Protein AF-A0A7R9UG99-F1 (afdb_monomer_lite)

InterPro domains:
  IPR005559 CG-1 DNA-binding domain [PF03859] (42-156)
  IPR005559 CG-1 DNA-binding domain [PS51437] (34-163)
  IPR005559 CG-1 DNA-binding domain [SM01076] (37-159)

pLDDT: mean 79.72, std 20.24, range [37.62, 98.5]

Radius of gyration: 24.51 Å; chains: 1; bounding box: 70×49×101 Å

Sequence (210 aa):
MLARSPAAMLDDGAGNLMLRMDEAKQRSELALYSTRIREAAIQRWLKTEEILCILTNFESIGFEVSREPMRNPTHGLLVIFDRRLTKNFKDDHVPWVKKNKKNRVREDHVKLQLQKVNVVYGTYAHGEKDPYFHRRCYRLAGTPNEQFIHLVHYRRDVKSKLAADGERRPTLAAISTPSFLMQSLMAATVKSRPDGVDSPRSLILARATD

Organism: NCBI:txid172671

Structure (mmCIF, N/CA/C/O backbone):
data_AF-A0A7R9UG99-F1
#
_entry.id   AF-A0A7R9UG99-F1
#
loop_
_atom_site.group_PDB
_atom_site.id
_atom_site.type_symbol
_atom_site.label_atom_id
_atom_site.label_alt_id
_atom_site.label_comp_id
_atom_site.label_asym_id
_atom_site.label_entity_id
_atom_site.label_seq_id
_atom_site.pdbx_PDB_ins_code
_atom_site.Cartn_x
_atom_site.Cartn_y
_atom_site.Cartn_z
_atom_site.occupancy
_atom_site.B_iso_or_equiv
_atom_site.auth_seq_id
_atom_site.auth_comp_id
_atom_site.auth_asym_id
_atom_site.auth_atom_id
_atom_site.pdbx_PDB_model_num
ATOM 1 N N . MET A 1 1 ? -1.906 20.354 74.436 1.00 46.12 1 MET A N 1
ATOM 2 C CA . MET A 1 1 ? -2.862 20.667 73.346 1.00 46.12 1 MET A CA 1
ATOM 3 C C . MET A 1 1 ? -2.060 21.378 72.264 1.00 46.12 1 MET A C 1
ATOM 5 O O . MET A 1 1 ? -1.453 22.376 72.598 1.00 46.12 1 MET A O 1
ATOM 9 N N . LEU A 1 2 ? -1.869 20.914 71.030 1.00 41.75 2 LEU A N 1
ATOM 10 C CA . LEU A 1 2 ? -2.621 20.008 70.161 1.00 41.75 2 LEU A CA 1
ATOM 11 C C . LEU A 1 2 ? -1.635 19.178 69.315 1.00 41.75 2 LEU A C 1
ATOM 13 O O . LEU A 1 2 ? -0.648 19.711 68.814 1.00 41.75 2 LEU A O 1
ATOM 17 N N . ALA A 1 3 ? -1.927 17.890 69.146 1.00 43.72 3 ALA A N 1
ATOM 18 C CA . ALA A 1 3 ? -1.235 17.009 68.213 1.00 43.72 3 ALA A CA 1
ATOM 19 C C . ALA A 1 3 ? -1.644 17.341 66.767 1.00 43.72 3 ALA A C 1
ATOM 21 O O . ALA A 1 3 ? -2.831 17.506 66.485 1.00 43.72 3 ALA A O 1
ATOM 22 N N . ARG A 1 4 ? -0.682 17.403 65.840 1.00 42.69 4 ARG A N 1
ATOM 23 C CA . ARG A 1 4 ? -0.961 17.319 64.400 1.00 42.69 4 ARG A CA 1
ATOM 24 C C . ARG A 1 4 ? -0.856 15.857 63.970 1.00 42.69 4 ARG A C 1
ATOM 26 O O . ARG A 1 4 ? 0.179 15.229 64.156 1.00 42.69 4 ARG A O 1
ATOM 33 N N . SER A 1 5 ? -1.959 15.345 63.436 1.00 45.41 5 SER A N 1
ATOM 34 C CA . SER A 1 5 ? -2.110 13.990 62.902 1.00 45.41 5 SER A CA 1
ATOM 35 C C . SER A 1 5 ? -1.388 13.844 61.550 1.00 45.41 5 SER A C 1
ATOM 37 O O . SER A 1 5 ? -1.508 14.758 60.729 1.00 45.41 5 SER A O 1
ATOM 39 N N . PRO A 1 6 ? -0.687 12.731 61.261 1.00 50.75 6 PRO A N 1
ATOM 40 C CA . PRO A 1 6 ? -0.278 12.391 59.908 1.00 50.75 6 PRO A CA 1
ATOM 41 C C . PRO A 1 6 ? -1.417 11.612 59.240 1.00 50.75 6 PRO A C 1
ATOM 43 O O . PRO A 1 6 ? -1.582 10.411 59.450 1.00 50.75 6 PRO A O 1
ATOM 46 N N . ALA A 1 7 ? -2.230 12.300 58.439 1.00 44.16 7 ALA A N 1
ATOM 47 C CA . ALA A 1 7 ? -3.122 11.622 57.510 1.00 44.16 7 ALA A CA 1
ATOM 48 C C . ALA A 1 7 ? -2.266 11.010 56.393 1.00 44.16 7 ALA A C 1
ATOM 50 O O . ALA A 1 7 ? -1.702 11.720 55.562 1.00 44.16 7 ALA A O 1
ATOM 51 N N . ALA A 1 8 ? -2.149 9.685 56.411 1.00 49.81 8 ALA A N 1
ATOM 52 C CA . ALA A 1 8 ? -1.724 8.911 55.262 1.00 49.81 8 ALA A CA 1
ATOM 53 C C . ALA A 1 8 ? -2.664 9.189 54.076 1.00 49.81 8 ALA A C 1
ATOM 55 O O . ALA A 1 8 ? -3.882 9.118 54.222 1.00 49.81 8 ALA A O 1
ATOM 56 N N . MET A 1 9 ? -2.091 9.457 52.906 1.00 41.59 9 MET A N 1
ATOM 57 C CA . MET A 1 9 ? -2.739 9.250 51.611 1.00 41.59 9 MET A CA 1
ATOM 58 C C . MET A 1 9 ? -1.792 8.375 50.798 1.00 41.59 9 MET A C 1
ATOM 60 O O . MET A 1 9 ? -0.876 8.850 50.129 1.00 41.59 9 MET A O 1
ATOM 64 N N . LEU A 1 10 ? -1.961 7.067 50.977 1.00 52.06 10 LEU A N 1
ATOM 65 C CA . LEU A 1 10 ? -1.544 6.078 49.999 1.00 52.06 10 LEU A CA 1
ATOM 66 C C . LEU A 1 10 ? -2.621 6.006 48.911 1.00 52.06 10 LEU A C 1
ATOM 68 O O . LEU A 1 10 ? -3.807 6.014 49.227 1.00 52.06 10 LEU A O 1
ATOM 72 N N . ASP A 1 11 ? -2.132 5.809 47.688 1.00 51.78 11 ASP A N 1
ATOM 73 C CA . ASP A 1 11 ? -2.777 5.160 46.540 1.00 51.78 11 ASP A CA 1
ATOM 74 C C . ASP A 1 11 ? -3.398 6.031 45.430 1.00 51.78 11 ASP A C 1
ATOM 76 O O . ASP A 1 11 ? -4.606 6.203 45.343 1.00 51.78 11 ASP A O 1
ATOM 80 N N . ASP A 1 12 ? -2.530 6.440 44.495 1.00 49.31 12 ASP A N 1
ATOM 81 C CA . ASP A 1 12 ? -2.845 6.665 43.069 1.00 49.31 12 ASP A CA 1
ATOM 82 C C . ASP A 1 12 ? -2.088 5.649 42.167 1.00 49.31 12 ASP A C 1
ATOM 84 O O . ASP A 1 12 ? -1.857 5.866 40.971 1.00 49.31 12 ASP A O 1
ATOM 88 N N . GLY A 1 13 ? -1.614 4.530 42.734 1.00 51.88 13 GLY A N 1
ATOM 89 C CA . GLY A 1 13 ? -0.683 3.616 42.063 1.00 51.88 13 GLY A CA 1
ATOM 90 C C . GLY A 1 13 ? -1.372 2.633 41.116 1.00 51.88 13 GLY A C 1
ATOM 91 O O . GLY A 1 13 ? -0.881 2.382 40.012 1.00 51.88 13 GLY A O 1
ATOM 92 N N . ALA A 1 14 ? -2.526 2.100 41.521 1.00 55.47 14 ALA A N 1
ATOM 93 C CA . ALA A 1 14 ? -3.219 1.047 40.779 1.00 55.47 14 ALA A CA 1
ATOM 94 C C . ALA A 1 14 ? -3.914 1.551 39.500 1.00 55.47 14 ALA A C 1
ATOM 96 O O . ALA A 1 14 ? -3.828 0.896 38.459 1.00 55.47 14 ALA A O 1
ATOM 97 N N . GLY A 1 15 ? -4.543 2.733 39.538 1.00 50.16 15 GLY A N 1
ATOM 98 C CA . GLY A 1 15 ? -5.208 3.329 38.369 1.00 50.16 15 GLY A CA 1
ATOM 99 C C . GLY A 1 15 ? -4.225 3.702 37.254 1.00 50.16 15 GLY A C 1
ATOM 100 O O . GLY A 1 15 ? -4.473 3.443 36.079 1.00 50.16 15 GLY A O 1
ATOM 101 N N . ASN A 1 16 ? -3.053 4.220 37.629 1.00 59.03 16 ASN A N 1
ATOM 102 C CA . ASN A 1 16 ? -1.966 4.530 36.699 1.00 59.03 16 ASN A CA 1
ATOM 103 C C . ASN A 1 16 ? -1.305 3.251 36.149 1.00 59.03 16 ASN A C 1
ATOM 105 O O . ASN A 1 16 ? -0.898 3.208 34.991 1.00 59.03 16 ASN A O 1
ATOM 109 N N . LEU A 1 17 ? -1.225 2.182 36.950 1.00 55.88 17 LEU A N 1
ATOM 110 C CA . LEU A 1 17 ? -0.686 0.892 36.512 1.00 55.88 17 LEU A CA 1
ATOM 111 C C . LEU A 1 17 ? -1.617 0.176 35.523 1.00 55.88 17 LEU A C 1
ATOM 113 O O . LEU A 1 17 ? -1.136 -0.308 34.503 1.00 55.88 17 LEU A O 1
ATOM 117 N N . MET A 1 18 ? -2.928 0.147 35.777 1.00 54.56 18 MET A N 1
ATOM 118 C CA . MET A 1 18 ? -3.905 -0.493 34.886 1.00 54.56 18 MET A CA 1
ATOM 119 C C . MET A 1 18 ? -3.958 0.198 33.515 1.00 54.56 18 MET A C 1
ATOM 121 O O . MET A 1 18 ? -3.878 -0.477 32.492 1.00 54.56 18 MET A O 1
ATOM 125 N N . LEU A 1 19 ? -3.952 1.537 33.487 1.00 63.03 19 LEU A N 1
ATOM 126 C CA . LEU A 1 19 ? -3.855 2.312 32.243 1.00 63.03 19 LEU A CA 1
ATOM 127 C C . LEU A 1 19 ? -2.553 2.017 31.475 1.00 63.03 19 LEU A C 1
ATOM 129 O O . LEU A 1 19 ? -2.583 1.774 30.271 1.00 63.03 19 LEU A O 1
ATOM 133 N N . ARG A 1 20 ? -1.406 1.956 32.167 1.00 62.25 20 ARG A N 1
ATOM 134 C CA . ARG A 1 20 ? -0.111 1.604 31.552 1.00 62.25 20 ARG A CA 1
ATOM 135 C C . ARG A 1 20 ? -0.077 0.172 31.014 1.00 62.25 20 ARG A C 1
ATOM 137 O O . ARG A 1 20 ? 0.562 -0.081 29.994 1.00 62.25 20 ARG A O 1
ATOM 144 N N . MET A 1 21 ? -0.735 -0.769 31.692 1.00 61.75 21 MET A N 1
ATOM 145 C CA . MET A 1 21 ? -0.849 -2.160 31.241 1.00 61.75 21 MET A CA 1
ATOM 146 C C . MET A 1 21 ? -1.723 -2.275 29.986 1.00 61.75 21 MET A C 1
ATOM 148 O O . MET A 1 21 ? -1.355 -3.013 29.068 1.00 61.75 21 MET A O 1
ATOM 152 N N . ASP A 1 22 ? -2.812 -1.509 29.900 1.00 78.75 22 ASP A N 1
ATOM 153 C CA . ASP A 1 22 ? -3.663 -1.445 28.708 1.00 78.75 22 ASP A CA 1
ATOM 154 C C . ASP A 1 22 ? -2.929 -0.820 27.513 1.00 78.75 22 ASP A C 1
ATOM 156 O O . ASP A 1 22 ? -2.965 -1.372 26.411 1.00 78.75 22 ASP A O 1
ATOM 160 N N . GLU A 1 23 ? -2.171 0.258 27.727 1.00 81.31 23 GLU A N 1
ATOM 161 C CA . GLU A 1 23 ? -1.326 0.858 26.687 1.00 81.31 23 GLU A CA 1
ATOM 162 C C . GLU A 1 23 ? -0.225 -0.100 26.207 1.00 81.31 23 GLU A C 1
ATOM 164 O O . GLU A 1 23 ? 0.020 -0.228 25.004 1.00 81.31 23 GLU A O 1
ATOM 169 N N . ALA A 1 24 ? 0.448 -0.799 27.127 1.00 85.81 24 ALA A N 1
ATOM 170 C CA . ALA A 1 24 ? 1.486 -1.769 26.783 1.00 85.81 24 ALA A CA 1
ATOM 171 C C . ALA A 1 24 ? 0.915 -2.945 25.978 1.00 85.81 24 ALA A C 1
ATOM 173 O O . ALA A 1 24 ? 1.510 -3.373 24.983 1.00 85.81 24 ALA A O 1
ATOM 174 N N . LYS A 1 25 ? -0.269 -3.430 26.365 1.00 86.81 25 LYS A N 1
ATOM 175 C CA . LYS A 1 25 ? -0.993 -4.471 25.635 1.00 86.81 25 LYS A CA 1
ATOM 176 C C . LYS A 1 25 ? -1.375 -4.000 24.233 1.00 86.81 25 LYS A C 1
ATOM 178 O O . LYS A 1 25 ? -1.075 -4.699 23.268 1.00 86.81 25 LYS A O 1
ATOM 183 N N . GLN A 1 26 ? -1.943 -2.802 24.101 1.00 85.94 26 GLN A N 1
ATOM 184 C CA . GLN A 1 26 ? -2.280 -2.218 22.800 1.00 85.94 26 GLN A CA 1
ATOM 185 C C . GLN A 1 26 ? -1.047 -2.072 21.903 1.00 85.94 26 GLN A C 1
ATOM 187 O O . GLN A 1 26 ? -1.091 -2.451 20.734 1.00 85.94 26 GLN A O 1
ATOM 192 N N . ARG A 1 27 ? 0.082 -1.593 22.440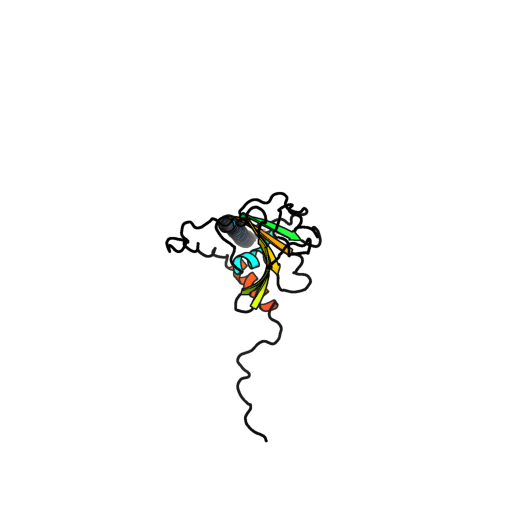 1.00 87.75 27 ARG A N 1
ATOM 193 C CA . ARG A 1 27 ? 1.351 -1.507 21.694 1.00 87.75 27 ARG A CA 1
ATOM 194 C C . ARG A 1 27 ? 1.824 -2.875 21.205 1.00 87.75 27 ARG A C 1
ATOM 196 O O . ARG A 1 27 ? 2.262 -2.990 20.062 1.00 87.75 27 ARG A O 1
ATOM 203 N N . SER A 1 28 ? 1.714 -3.908 22.041 1.00 90.38 28 SER A N 1
ATOM 204 C CA . SER A 1 28 ? 2.057 -5.281 21.659 1.00 90.38 28 SER A CA 1
ATOM 205 C C . SER A 1 28 ? 1.151 -5.805 20.537 1.00 90.38 28 SER A C 1
ATOM 207 O O . SER A 1 28 ? 1.649 -6.349 19.551 1.00 90.38 28 SER A O 1
ATOM 209 N N . GLU A 1 29 ? -0.163 -5.572 20.624 1.00 91.00 29 GLU A N 1
ATOM 210 C CA . GLU A 1 29 ? -1.115 -5.956 19.574 1.00 91.00 29 GLU A CA 1
ATOM 211 C C . GLU A 1 29 ? -0.866 -5.207 18.256 1.00 91.00 29 GLU A C 1
ATOM 213 O O . GLU A 1 29 ? -0.927 -5.815 17.186 1.00 91.00 29 GLU A O 1
ATOM 218 N N . LEU A 1 30 ? -0.533 -3.911 18.316 1.00 91.19 30 LEU A N 1
ATOM 219 C CA . LEU A 1 30 ? -0.160 -3.103 17.149 1.00 91.19 30 LEU A CA 1
ATOM 220 C C . LEU A 1 30 ? 1.112 -3.625 16.479 1.00 91.19 30 LEU A C 1
ATOM 222 O O . LEU A 1 30 ? 1.141 -3.781 15.256 1.00 91.19 30 LEU A O 1
ATOM 226 N N . ALA A 1 31 ? 2.146 -3.927 17.267 1.00 91.88 31 ALA A N 1
ATOM 227 C CA . ALA A 1 31 ? 3.398 -4.478 16.763 1.00 91.88 31 ALA A CA 1
ATOM 228 C C . ALA A 1 31 ? 3.175 -5.845 16.100 1.00 91.88 31 ALA A C 1
ATOM 230 O O . ALA A 1 31 ? 3.619 -6.069 14.973 1.00 91.88 31 ALA A O 1
ATOM 231 N N . LEU A 1 32 ? 2.414 -6.732 16.749 1.00 93.06 32 LEU A N 1
ATOM 232 C CA . LEU A 1 32 ? 2.064 -8.036 16.191 1.00 93.06 32 LEU A CA 1
ATOM 233 C C . LEU A 1 32 ? 1.264 -7.898 14.889 1.00 93.06 32 LEU A C 1
ATOM 235 O O . LEU A 1 32 ? 1.547 -8.589 13.909 1.00 93.06 32 LEU A O 1
ATOM 239 N N . TYR A 1 33 ? 0.280 -6.998 14.855 1.00 93.19 33 TYR A N 1
ATOM 240 C CA . TYR A 1 33 ? -0.501 -6.733 13.650 1.00 93.19 33 TYR A CA 1
ATOM 241 C C . TYR A 1 33 ? 0.378 -6.202 12.508 1.00 93.19 33 TYR A C 1
ATOM 243 O O . TYR A 1 33 ? 0.266 -6.685 11.380 1.00 93.19 33 TYR A O 1
ATOM 251 N N . SER A 1 34 ? 1.300 -5.277 12.801 1.00 94.38 34 SER A N 1
ATOM 252 C CA . SER A 1 34 ? 2.268 -4.747 11.831 1.00 94.38 34 SER A CA 1
ATOM 253 C C . SER A 1 34 ? 3.129 -5.852 11.219 1.00 94.38 34 SER A C 1
ATOM 255 O O . SER A 1 34 ? 3.220 -5.956 9.992 1.00 94.38 34 SER A O 1
ATOM 257 N N . THR A 1 35 ? 3.690 -6.733 12.053 1.00 95.94 35 THR A N 1
ATOM 258 C CA . THR A 1 35 ? 4.482 -7.885 11.599 1.00 95.94 35 THR A CA 1
ATOM 259 C C . THR A 1 35 ? 3.673 -8.779 10.663 1.00 95.94 35 THR A C 1
ATOM 261 O O . THR A 1 35 ? 4.094 -9.040 9.536 1.00 95.94 35 THR A O 1
ATOM 264 N N . ARG A 1 36 ? 2.454 -9.159 11.065 1.00 95.88 36 ARG A N 1
ATOM 265 C CA . ARG A 1 36 ? 1.583 -10.025 10.255 1.00 95.88 36 ARG A CA 1
ATOM 266 C C . ARG A 1 36 ? 1.207 -9.393 8.916 1.00 95.88 36 ARG A C 1
ATOM 268 O O . ARG A 1 36 ? 1.152 -10.090 7.906 1.00 95.88 36 ARG A O 1
ATOM 275 N N . ILE A 1 37 ? 0.958 -8.082 8.882 1.00 96.38 37 ILE A N 1
ATOM 276 C CA . ILE A 1 37 ? 0.653 -7.346 7.645 1.00 96.38 37 ILE A CA 1
ATOM 277 C C . ILE A 1 37 ? 1.834 -7.381 6.677 1.00 96.38 37 ILE A C 1
ATOM 279 O O . ILE A 1 37 ? 1.639 -7.619 5.484 1.00 96.38 37 ILE A O 1
ATOM 283 N N . ARG A 1 38 ? 3.057 -7.181 7.178 1.00 96.44 38 ARG A N 1
ATOM 284 C CA . ARG A 1 38 ? 4.277 -7.227 6.360 1.00 96.44 38 ARG A CA 1
ATOM 285 C C . ARG A 1 38 ? 4.519 -8.632 5.804 1.00 96.44 38 ARG A C 1
ATOM 287 O O . ARG A 1 38 ? 4.800 -8.771 4.616 1.00 96.44 38 ARG A O 1
ATOM 294 N N . GLU A 1 39 ? 4.312 -9.671 6.610 1.00 95.56 39 GLU A N 1
ATOM 295 C CA . GLU A 1 39 ? 4.378 -11.068 6.157 1.00 95.56 39 GLU A CA 1
ATOM 296 C C . GLU A 1 39 ? 3.321 -11.380 5.087 1.00 95.56 39 GLU A C 1
ATOM 298 O O . GLU A 1 39 ? 3.626 -11.951 4.035 1.00 95.56 39 GLU A O 1
ATOM 303 N N . ALA A 1 40 ? 2.071 -10.960 5.305 1.00 95.38 40 ALA A N 1
ATOM 304 C CA . ALA A 1 40 ? 1.001 -11.173 4.338 1.00 95.38 40 ALA A CA 1
ATOM 305 C C . ALA A 1 40 ? 1.245 -10.427 3.022 1.00 95.38 40 ALA A C 1
ATOM 307 O O . ALA A 1 40 ? 0.910 -10.960 1.966 1.00 95.38 40 ALA A O 1
ATOM 308 N N . ALA A 1 41 ? 1.850 -9.237 3.065 1.00 96.25 41 ALA A N 1
ATOM 309 C CA . ALA A 1 41 ? 2.162 -8.440 1.881 1.00 96.25 41 ALA A CA 1
ATOM 310 C C . ALA A 1 41 ? 3.187 -9.103 0.949 1.00 96.25 41 ALA A C 1
ATOM 312 O O . ALA A 1 41 ? 3.174 -8.843 -0.256 1.00 96.25 41 ALA A O 1
ATOM 313 N N . ILE A 1 42 ? 4.039 -9.986 1.471 1.00 94.75 42 ILE A N 1
ATOM 314 C CA . ILE A 1 42 ? 4.909 -10.854 0.667 1.00 94.75 42 ILE A CA 1
ATOM 315 C C . ILE A 1 42 ? 4.034 -11.919 -0.018 1.00 94.75 42 ILE A C 1
ATOM 317 O O . ILE A 1 42 ? 3.998 -12.075 -1.242 1.00 94.75 42 ILE A O 1
ATOM 321 N N . GLN A 1 43 ? 3.217 -12.617 0.762 1.00 92.25 43 GLN A N 1
ATOM 322 C CA . GLN A 1 43 ? 2.538 -13.825 0.296 1.00 92.25 43 GLN A CA 1
ATOM 323 C C . GLN A 1 43 ? 1.333 -13.546 -0.617 1.00 92.25 43 GLN A C 1
ATOM 325 O O . GLN A 1 43 ? 1.077 -14.307 -1.556 1.00 92.25 43 GLN A O 1
ATOM 330 N N . ARG A 1 44 ? 0.607 -12.443 -0.405 1.00 94.12 44 ARG A N 1
ATOM 331 C CA . ARG A 1 44 ? -0.629 -12.100 -1.123 1.00 94.12 44 ARG A CA 1
ATOM 332 C C . ARG A 1 44 ? -0.845 -10.591 -1.230 1.00 94.12 44 ARG A C 1
ATOM 334 O O . ARG A 1 44 ? -0.200 -9.783 -0.574 1.00 94.12 44 ARG A O 1
ATOM 341 N N . TRP A 1 45 ? -1.809 -10.210 -2.060 1.00 95.75 45 TRP A N 1
ATOM 342 C CA . TRP A 1 45 ? -2.371 -8.867 -2.001 1.00 95.75 45 TRP A CA 1
ATOM 343 C C . TRP A 1 45 ? -3.167 -8.688 -0.701 1.00 95.75 45 TRP A C 1
ATOM 345 O O . TRP A 1 45 ? -3.848 -9.615 -0.246 1.00 95.75 45 TRP A O 1
ATOM 355 N N . LEU A 1 46 ? -3.047 -7.509 -0.091 1.00 96.50 46 LEU A N 1
ATOM 356 C CA . LEU A 1 46 ? -3.776 -7.166 1.128 1.00 96.50 46 LEU A CA 1
ATOM 357 C C . LEU A 1 46 ? -5.279 -7.026 0.850 1.00 96.50 46 LEU A C 1
ATOM 359 O O . LEU A 1 46 ? -5.687 -6.643 -0.251 1.00 96.50 46 LEU A O 1
ATOM 363 N N . LYS A 1 47 ? -6.096 -7.357 1.850 1.00 95.38 47 LYS A N 1
ATOM 364 C CA . LYS A 1 47 ? -7.558 -7.212 1.812 1.00 95.38 47 LYS A CA 1
ATOM 365 C C . LYS A 1 47 ? -7.964 -5.757 2.044 1.00 95.38 47 LYS A C 1
ATOM 367 O O . LYS A 1 47 ? -7.172 -4.962 2.548 1.00 95.38 47 LYS A O 1
ATOM 372 N N . THR A 1 48 ? -9.201 -5.404 1.697 1.00 94.44 48 THR A N 1
ATOM 373 C CA . THR A 1 48 ? -9.707 -4.029 1.844 1.00 94.44 48 THR A CA 1
ATOM 374 C C . THR A 1 48 ? -9.598 -3.532 3.285 1.00 94.44 48 THR A C 1
ATOM 376 O O . THR A 1 48 ? -9.151 -2.410 3.500 1.00 94.44 48 THR A O 1
ATOM 379 N N . GLU A 1 49 ? -9.947 -4.365 4.267 1.00 92.75 49 GLU A N 1
ATOM 380 C CA . GLU A 1 49 ? -9.888 -4.041 5.697 1.00 92.75 49 GLU A CA 1
ATOM 381 C C . GLU A 1 49 ? -8.452 -3.777 6.158 1.00 92.75 49 GLU A C 1
ATOM 383 O O . GLU A 1 49 ? -8.191 -2.825 6.887 1.00 92.75 49 GLU A O 1
ATOM 388 N N . GLU A 1 50 ? -7.508 -4.590 5.681 1.00 95.56 50 GLU A N 1
ATOM 389 C CA . GLU A 1 50 ? -6.081 -4.468 5.986 1.00 95.56 50 GLU A CA 1
ATOM 390 C C . GLU A 1 50 ? -5.510 -3.170 5.395 1.00 95.56 50 GLU A C 1
ATOM 392 O O . GLU A 1 50 ? -4.836 -2.416 6.094 1.00 95.56 50 GLU A O 1
ATOM 397 N N . ILE A 1 51 ? -5.834 -2.871 4.131 1.00 96.69 51 ILE A N 1
ATOM 398 C CA . ILE A 1 51 ? -5.426 -1.635 3.446 1.00 96.69 51 ILE A CA 1
ATOM 399 C C . ILE A 1 51 ? -5.996 -0.409 4.158 1.00 96.69 51 ILE A C 1
ATOM 401 O O . ILE A 1 51 ? -5.265 0.546 4.418 1.00 96.69 51 ILE A O 1
ATOM 405 N N . LEU A 1 52 ? -7.294 -0.432 4.467 1.00 93.00 52 LEU A N 1
ATOM 406 C CA . LEU A 1 52 ? -7.969 0.674 5.131 1.00 93.00 52 LEU A CA 1
ATOM 407 C C . LEU A 1 52 ? -7.370 0.907 6.525 1.00 93.00 52 LEU A C 1
ATOM 409 O O . LEU A 1 52 ? -7.029 2.039 6.848 1.00 93.00 52 LEU A O 1
ATOM 413 N N . CYS A 1 53 ? -7.136 -0.163 7.291 1.00 92.19 53 CYS A N 1
ATOM 414 C CA . CYS A 1 53 ? -6.498 -0.092 8.602 1.00 92.19 53 CYS A CA 1
ATOM 415 C C . CYS A 1 53 ? -5.094 0.526 8.545 1.00 92.19 53 CYS A C 1
ATOM 417 O O . CYS A 1 53 ? -4.747 1.309 9.429 1.00 92.19 53 CYS A O 1
ATOM 419 N N . ILE A 1 54 ? -4.286 0.180 7.536 1.00 94.81 54 ILE A N 1
ATOM 420 C CA . ILE A 1 54 ? -2.967 0.794 7.348 1.00 94.81 54 ILE A CA 1
ATOM 421 C C . ILE A 1 54 ? -3.134 2.282 7.052 1.00 94.81 54 ILE A C 1
ATOM 423 O O . ILE A 1 54 ? -2.544 3.101 7.742 1.00 94.81 54 ILE A O 1
ATOM 427 N N . LEU A 1 55 ? -3.963 2.647 6.070 1.00 93.88 55 LEU A N 1
ATOM 428 C CA . LEU A 1 55 ? -4.143 4.044 5.663 1.00 93.88 55 LEU A CA 1
ATOM 429 C C . LEU A 1 55 ? -4.592 4.957 6.814 1.00 93.88 55 LEU A C 1
ATOM 431 O O . LEU A 1 55 ? -4.206 6.122 6.830 1.00 93.88 55 LEU A O 1
ATOM 435 N N . THR A 1 56 ? -5.376 4.447 7.768 1.00 90.62 56 THR A N 1
ATOM 436 C CA . THR A 1 56 ? -5.887 5.236 8.901 1.00 90.62 56 THR A CA 1
ATOM 437 C C . THR A 1 56 ? -5.006 5.200 10.149 1.00 90.62 56 THR A C 1
ATOM 439 O O . THR A 1 56 ? -5.166 6.064 11.001 1.00 90.62 56 THR A O 1
ATOM 442 N N . ASN A 1 57 ? -4.107 4.219 10.294 1.00 91.12 57 ASN A N 1
ATOM 443 C CA . ASN A 1 57 ? -3.343 4.013 11.536 1.00 91.12 57 ASN A CA 1
ATOM 444 C C . ASN A 1 57 ? -1.835 3.821 11.308 1.00 91.12 57 ASN A C 1
ATOM 446 O O . ASN A 1 57 ? -1.157 3.304 12.193 1.00 91.12 57 ASN A O 1
ATOM 450 N N . PHE A 1 58 ? -1.313 4.172 10.128 1.00 93.81 58 PHE A N 1
ATOM 451 C CA . PHE A 1 58 ? 0.039 3.805 9.693 1.00 93.81 58 PHE A CA 1
ATOM 452 C C . PHE A 1 58 ? 1.128 4.141 10.726 1.00 93.81 58 PHE A C 1
ATOM 454 O O . PHE A 1 58 ? 1.977 3.293 10.984 1.00 93.81 58 PHE A O 1
ATOM 461 N N . GLU A 1 59 ? 1.062 5.305 11.377 1.00 93.38 59 GLU A N 1
ATOM 462 C CA . GLU A 1 59 ? 2.019 5.706 12.421 1.00 93.38 59 GLU A CA 1
ATOM 463 C C . GLU A 1 59 ? 1.968 4.756 13.625 1.00 93.38 59 GLU A C 1
ATOM 465 O O . GLU A 1 59 ? 2.991 4.232 14.062 1.00 93.38 59 GLU A O 1
ATOM 470 N N . SER A 1 60 ? 0.763 4.455 14.120 1.00 90.50 60 SER A N 1
ATOM 471 C CA . SER A 1 60 ? 0.549 3.574 15.274 1.00 90.50 60 SER A CA 1
ATOM 472 C C . SER A 1 60 ? 0.974 2.129 15.009 1.00 90.50 60 SER A C 1
ATOM 474 O O . SER A 1 60 ? 1.396 1.437 15.930 1.00 90.50 60 SER A O 1
ATOM 476 N N . ILE A 1 61 ? 0.886 1.664 13.758 1.00 92.69 61 ILE A N 1
ATOM 477 C CA . ILE A 1 61 ? 1.371 0.334 13.350 1.00 92.69 61 ILE A CA 1
ATOM 478 C C . ILE A 1 61 ? 2.815 0.367 12.813 1.00 92.69 61 ILE A C 1
ATOM 480 O O . ILE A 1 61 ? 3.251 -0.577 12.151 1.00 92.69 61 ILE A O 1
ATOM 484 N N . GLY A 1 62 ? 3.581 1.425 13.095 1.00 94.75 62 GLY A N 1
ATOM 485 C CA . GLY A 1 62 ? 5.025 1.478 12.846 1.00 94.75 62 GLY A CA 1
ATOM 486 C C . GLY A 1 62 ? 5.418 1.636 11.376 1.00 94.75 62 GLY A C 1
ATOM 487 O O . GLY A 1 62 ? 6.432 1.089 10.941 1.00 94.75 62 GLY A O 1
ATOM 488 N N . PHE A 1 63 ? 4.603 2.319 10.578 1.00 96.25 63 PHE A N 1
ATOM 489 C CA . PHE A 1 63 ? 5.002 2.811 9.263 1.00 96.25 63 PHE A CA 1
ATOM 490 C C . PHE A 1 63 ? 5.400 4.279 9.350 1.00 96.25 63 PHE A C 1
ATOM 492 O O . PHE A 1 63 ? 4.741 5.080 10.008 1.00 96.25 63 PHE A O 1
ATOM 499 N N . GLU A 1 64 ? 6.433 4.633 8.597 1.00 96.38 64 GLU A N 1
ATOM 500 C CA . GLU A 1 64 ? 6.879 6.009 8.428 1.00 96.38 64 GLU A CA 1
ATOM 501 C C . GLU A 1 64 ? 6.522 6.518 7.032 1.00 96.38 64 GLU A C 1
ATOM 503 O O . GLU A 1 64 ? 6.444 5.753 6.063 1.00 96.38 64 GLU A O 1
ATOM 508 N N . VAL A 1 65 ? 6.324 7.832 6.926 1.00 97.06 65 VAL A N 1
ATOM 509 C CA . VAL A 1 65 ? 6.132 8.495 5.637 1.00 97.06 65 VAL A CA 1
ATOM 510 C C . VAL A 1 65 ? 7.480 8.613 4.933 1.00 97.06 65 VAL A C 1
ATOM 512 O O . VAL A 1 65 ? 8.362 9.344 5.387 1.00 97.06 65 VAL A O 1
ATOM 515 N N . SER A 1 66 ? 7.623 7.951 3.786 1.00 97.62 66 SER A N 1
ATOM 516 C CA . SER A 1 66 ? 8.794 8.140 2.935 1.00 97.62 66 SER A CA 1
ATOM 517 C C . SER A 1 66 ? 8.775 9.528 2.300 1.00 97.62 66 SER A C 1
ATOM 519 O O . SER A 1 66 ? 7.750 9.975 1.779 1.00 97.62 66 SER A O 1
ATOM 521 N N . ARG A 1 67 ? 9.934 10.195 2.322 1.00 96.31 67 ARG A N 1
ATOM 522 C CA . ARG A 1 67 ? 10.139 11.521 1.719 1.00 96.31 67 ARG A CA 1
ATOM 523 C C . ARG A 1 67 ? 10.679 11.455 0.293 1.00 96.31 67 ARG A C 1
ATOM 525 O O . ARG A 1 67 ? 10.614 12.452 -0.424 1.00 96.31 67 ARG A O 1
ATOM 532 N N . GLU A 1 68 ? 11.129 10.284 -0.144 1.00 94.75 68 GLU A N 1
ATOM 533 C CA . GLU A 1 68 ? 11.705 10.066 -1.469 1.00 94.75 68 GLU A CA 1
ATOM 534 C C . GLU A 1 68 ? 11.042 8.878 -2.180 1.00 94.75 68 GLU A C 1
ATOM 536 O O . GLU A 1 68 ? 10.663 7.902 -1.524 1.00 94.75 68 GLU A O 1
ATOM 541 N N . PRO A 1 69 ? 10.885 8.925 -3.517 1.00 94.69 69 PRO A N 1
ATOM 542 C CA . PRO A 1 69 ? 10.391 7.786 -4.284 1.00 94.69 69 PRO A CA 1
ATOM 543 C C . PRO A 1 69 ? 11.258 6.539 -4.070 1.00 94.69 69 PRO A C 1
ATOM 545 O O . PRO A 1 69 ? 12.486 6.618 -4.023 1.00 94.69 69 PRO A O 1
ATOM 548 N N . MET A 1 70 ? 10.624 5.367 -3.981 1.00 95.12 70 MET A N 1
ATOM 549 C CA . MET A 1 70 ? 11.363 4.114 -3.809 1.00 95.12 70 MET A CA 1
ATOM 550 C C . MET A 1 70 ? 12.110 3.747 -5.082 1.00 95.12 70 MET A C 1
ATOM 552 O O . MET A 1 70 ? 11.480 3.449 -6.089 1.00 95.12 70 MET A O 1
ATOM 556 N N . ARG A 1 71 ? 13.439 3.676 -5.027 1.00 92.12 71 ARG A N 1
ATOM 557 C CA . ARG A 1 71 ? 14.253 3.183 -6.144 1.00 92.12 71 ARG A CA 1
ATOM 558 C C . ARG A 1 71 ? 14.406 1.668 -6.049 1.00 92.12 71 ARG A C 1
ATOM 560 O O . ARG A 1 71 ? 14.811 1.168 -5.005 1.00 92.12 71 ARG A O 1
ATOM 567 N N . ASN A 1 72 ? 14.129 0.953 -7.139 1.00 87.25 72 ASN A N 1
ATOM 568 C CA . ASN A 1 72 ? 14.264 -0.511 -7.223 1.00 87.25 72 ASN A CA 1
ATOM 569 C C . ASN A 1 72 ? 13.514 -1.266 -6.101 1.00 87.25 72 ASN A C 1
ATOM 571 O O . ASN A 1 72 ? 14.125 -2.006 -5.327 1.00 87.25 72 ASN A O 1
ATOM 575 N N . PRO A 1 73 ? 12.188 -1.080 -5.987 1.00 94.81 73 PRO A N 1
ATOM 576 C CA . PRO A 1 73 ? 11.394 -1.707 -4.939 1.00 94.81 73 PRO A CA 1
ATOM 577 C C . PRO A 1 73 ? 11.452 -3.239 -5.008 1.00 94.81 73 PRO A C 1
ATOM 579 O O . PRO A 1 73 ? 11.378 -3.839 -6.081 1.00 94.81 73 PRO A O 1
ATOM 582 N N . THR A 1 74 ? 11.534 -3.881 -3.844 1.00 94.19 74 THR A N 1
ATOM 583 C CA . THR A 1 74 ? 11.559 -5.342 -3.715 1.00 94.19 74 THR A CA 1
ATOM 584 C C . THR A 1 74 ? 10.148 -5.928 -3.601 1.00 94.19 74 THR A C 1
ATOM 586 O O . THR A 1 74 ? 9.167 -5.237 -3.318 1.00 94.19 74 THR A O 1
ATOM 589 N N . HIS A 1 75 ? 10.021 -7.235 -3.848 1.00 95.44 75 HIS A N 1
ATOM 590 C CA . HIS A 1 75 ? 8.763 -7.956 -3.654 1.00 95.44 75 HIS A CA 1
ATOM 591 C C . HIS A 1 75 ? 8.306 -7.888 -2.184 1.00 95.44 75 HIS A C 1
ATOM 593 O O . HIS A 1 75 ? 9.092 -8.147 -1.278 1.00 95.44 75 HIS A O 1
ATOM 599 N N . GLY A 1 76 ? 7.023 -7.590 -1.965 1.00 96.12 76 GLY A N 1
ATOM 600 C CA . GLY A 1 76 ? 6.402 -7.515 -0.640 1.00 96.12 76 GLY A CA 1
ATOM 601 C C . GLY A 1 76 ? 6.539 -6.153 0.041 1.00 96.12 76 GLY A C 1
ATOM 602 O O . GLY A 1 76 ? 5.992 -5.958 1.123 1.00 96.12 76 GLY A O 1
ATOM 603 N N . LEU A 1 77 ? 7.232 -5.200 -0.587 1.00 97.75 77 LEU A N 1
ATOM 604 C CA . LEU A 1 77 ? 7.476 -3.887 -0.011 1.00 97.75 77 LEU A CA 1
ATOM 605 C C . LEU A 1 77 ? 6.178 -3.069 0.094 1.00 97.75 77 LEU A C 1
ATOM 607 O O . LEU A 1 77 ? 5.468 -2.864 -0.896 1.00 97.75 77 LEU A O 1
ATOM 611 N N . LEU A 1 78 ? 5.919 -2.560 1.299 1.00 98.44 78 LEU A N 1
ATOM 612 C CA . LEU A 1 78 ? 4.854 -1.615 1.624 1.00 98.44 78 LEU A CA 1
ATOM 613 C C . LEU A 1 78 ? 5.470 -0.275 2.025 1.00 98.44 78 LEU A C 1
ATOM 615 O O . LEU A 1 78 ? 6.328 -0.244 2.907 1.00 98.44 78 LEU A O 1
ATOM 619 N N . VAL A 1 79 ? 5.011 0.821 1.424 1.00 98.25 79 VAL A N 1
ATOM 620 C CA . VAL A 1 79 ? 5.515 2.173 1.716 1.00 98.25 79 VAL A CA 1
ATOM 621 C C . VAL A 1 79 ? 4.369 3.160 1.838 1.00 98.25 79 VAL A C 1
ATOM 623 O O . VAL A 1 79 ? 3.441 3.137 1.028 1.00 98.25 79 VAL A O 1
ATOM 626 N N . ILE A 1 80 ? 4.453 4.038 2.835 1.00 98.06 80 ILE A N 1
ATOM 627 C CA . ILE A 1 80 ? 3.538 5.163 3.005 1.00 98.06 80 ILE A CA 1
ATOM 628 C C . ILE A 1 80 ? 4.166 6.415 2.410 1.00 98.06 80 ILE A C 1
ATOM 630 O O . ILE A 1 80 ? 5.333 6.713 2.645 1.00 98.06 80 ILE A O 1
ATOM 634 N N . PHE A 1 81 ? 3.365 7.167 1.669 1.00 97.56 81 PHE A N 1
ATOM 635 C CA . PHE A 1 81 ? 3.723 8.475 1.149 1.00 97.56 81 PHE A CA 1
ATOM 636 C C . PHE A 1 81 ? 2.679 9.502 1.544 1.00 97.56 81 PHE A C 1
ATOM 638 O O . PHE A 1 81 ? 1.483 9.227 1.493 1.00 97.56 81 PHE A O 1
ATOM 645 N N . ASP A 1 82 ? 3.136 10.714 1.830 1.00 95.56 82 ASP A N 1
ATOM 646 C CA . ASP A 1 82 ? 2.298 11.902 1.828 1.00 95.56 82 ASP A CA 1
ATOM 647 C C . ASP A 1 82 ? 2.586 12.672 0.540 1.00 95.56 82 ASP A C 1
ATOM 649 O O . ASP A 1 82 ? 3.689 13.174 0.319 1.00 95.56 82 ASP A O 1
ATOM 653 N N . ARG A 1 83 ? 1.586 12.789 -0.332 1.00 94.06 83 ARG A N 1
ATOM 654 C CA . ARG A 1 83 ? 1.724 13.451 -1.634 1.00 94.06 83 ARG A CA 1
ATOM 655 C C . ARG A 1 83 ? 2.022 14.954 -1.517 1.00 94.06 83 ARG A C 1
ATOM 657 O O . ARG A 1 83 ? 2.405 15.573 -2.509 1.00 94.06 83 ARG A O 1
ATOM 664 N N . ARG A 1 84 ? 1.840 15.557 -0.337 1.00 93.38 84 ARG A N 1
ATOM 665 C CA . ARG A 1 84 ? 2.269 16.935 -0.044 1.00 93.38 84 ARG A CA 1
ATOM 666 C C . ARG A 1 84 ? 3.789 17.027 0.076 1.00 93.38 84 ARG A C 1
ATOM 668 O O . ARG A 1 84 ? 4.361 18.014 -0.377 1.00 93.38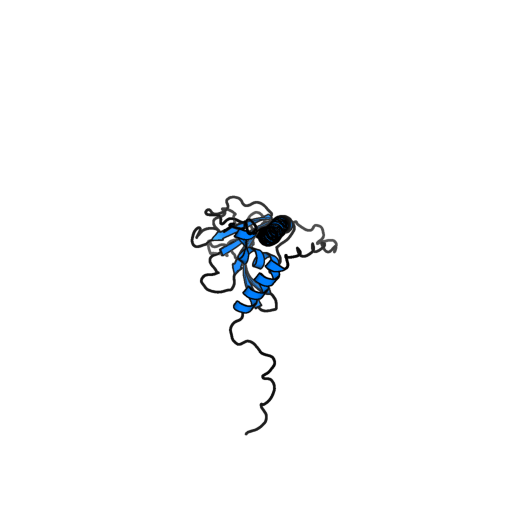 84 ARG A O 1
ATOM 675 N N . LEU A 1 85 ? 4.420 15.990 0.627 1.00 94.94 85 LEU A N 1
ATOM 676 C CA . LEU A 1 85 ? 5.868 15.901 0.826 1.00 94.94 85 LEU A CA 1
ATOM 677 C C . LEU A 1 85 ? 6.573 15.295 -0.395 1.00 94.94 85 LEU A C 1
ATOM 679 O O . LEU A 1 85 ? 7.617 15.783 -0.814 1.00 94.94 85 LEU A O 1
ATOM 683 N N . THR A 1 86 ? 5.967 14.285 -1.024 1.00 95.19 86 THR A N 1
ATOM 684 C CA . THR A 1 86 ? 6.576 13.527 -2.127 1.00 95.19 86 THR A CA 1
ATOM 685 C C . THR A 1 86 ? 5.606 13.43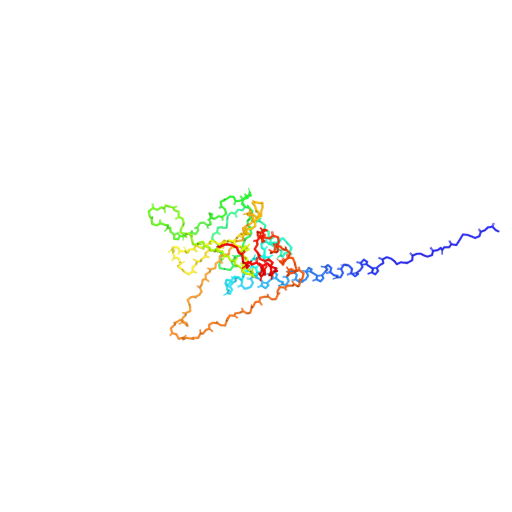0 -3.302 1.00 95.19 86 THR A C 1
ATOM 687 O O . THR A 1 86 ? 4.967 12.407 -3.546 1.00 95.19 86 THR A O 1
ATOM 690 N N . LYS A 1 87 ? 5.482 14.521 -4.070 1.00 93.75 87 LYS A N 1
ATOM 691 C CA . LYS A 1 87 ? 4.546 14.617 -5.212 1.00 93.75 87 LYS A CA 1
ATOM 692 C C . LYS A 1 87 ? 4.771 13.526 -6.267 1.00 93.75 87 LYS A C 1
ATOM 694 O O . LYS A 1 87 ? 3.806 12.987 -6.806 1.00 93.75 87 LYS A O 1
ATOM 699 N N . ASN A 1 88 ? 6.034 13.181 -6.515 1.00 93.25 88 ASN A N 1
ATOM 700 C CA . ASN A 1 88 ? 6.457 12.228 -7.543 1.00 93.25 88 ASN A CA 1
ATOM 701 C C . ASN A 1 88 ? 6.777 10.840 -6.966 1.00 93.25 88 ASN A C 1
ATOM 703 O O . ASN A 1 88 ? 7.628 10.144 -7.499 1.00 93.25 88 ASN A O 1
ATOM 707 N N . PHE A 1 89 ? 6.103 10.404 -5.896 1.00 95.50 89 PHE A N 1
ATOM 708 C CA . PHE A 1 89 ? 6.376 9.112 -5.239 1.00 95.50 89 PHE A CA 1
ATOM 709 C C . PHE A 1 89 ? 6.299 7.877 -6.162 1.00 95.50 89 PHE A C 1
ATOM 711 O O . PHE A 1 89 ? 6.792 6.809 -5.810 1.00 95.50 89 PHE A O 1
ATOM 718 N N . LYS A 1 90 ? 5.662 8.016 -7.333 1.00 95.69 90 LYS A N 1
ATOM 719 C CA . LYS A 1 90 ? 5.563 6.990 -8.382 1.00 95.69 90 LYS A CA 1
ATOM 720 C C . LYS A 1 90 ? 6.773 6.940 -9.328 1.00 95.69 90 LYS A C 1
ATOM 722 O O . LYS A 1 90 ? 6.771 6.084 -10.212 1.00 95.69 90 LYS A O 1
ATOM 727 N N . ASP A 1 91 ? 7.742 7.843 -9.189 1.00 94.50 91 ASP A N 1
ATOM 728 C CA . ASP A 1 91 ? 9.005 7.838 -9.935 1.00 94.50 91 ASP A CA 1
ATOM 729 C C . ASP A 1 91 ? 9.982 6.825 -9.318 1.00 94.50 91 ASP A C 1
ATOM 731 O O . ASP A 1 91 ? 10.991 7.164 -8.710 1.00 94.50 91 ASP A O 1
ATOM 735 N N . ASP A 1 92 ? 9.601 5.552 -9.388 1.00 94.94 92 ASP A N 1
ATOM 736 C CA . ASP A 1 92 ? 10.288 4.429 -8.742 1.00 94.94 92 ASP A CA 1
ATOM 737 C C . ASP A 1 92 ? 11.337 3.748 -9.640 1.00 94.94 92 ASP A C 1
ATOM 739 O O . ASP A 1 92 ? 11.918 2.722 -9.277 1.00 94.94 92 ASP A O 1
ATOM 743 N N . HIS A 1 93 ? 11.584 4.325 -10.822 1.00 92.06 93 HIS A N 1
ATOM 744 C CA . HIS A 1 93 ? 12.486 3.830 -11.868 1.00 92.06 93 HIS A CA 1
ATOM 745 C C . HIS A 1 93 ? 12.182 2.416 -12.387 1.00 92.06 93 HIS A C 1
ATOM 747 O O . HIS A 1 93 ? 12.971 1.851 -13.150 1.00 92.06 93 HIS A O 1
ATOM 753 N N . VAL A 1 94 ? 11.027 1.845 -12.043 1.00 94.38 94 VAL A N 1
ATOM 754 C CA . VAL A 1 94 ? 10.592 0.577 -12.621 1.00 94.38 94 VAL A CA 1
ATOM 755 C C . VAL A 1 94 ? 9.962 0.863 -13.988 1.00 94.38 94 VAL A C 1
ATOM 757 O O . VAL A 1 94 ? 9.081 1.719 -14.101 1.00 94.38 94 VAL A O 1
ATOM 760 N N . PRO A 1 95 ? 10.379 0.165 -15.060 1.00 94.31 95 PRO A N 1
ATOM 761 C CA . PRO A 1 95 ? 9.711 0.281 -16.346 1.00 94.31 95 PRO A CA 1
ATOM 762 C C . PRO A 1 95 ? 8.327 -0.366 -16.240 1.00 94.31 95 PRO A C 1
ATOM 764 O O . PRO A 1 95 ? 8.197 -1.590 -16.175 1.00 94.31 95 PRO A O 1
ATOM 767 N N . TRP A 1 96 ? 7.293 0.469 -16.168 1.00 96.44 96 TRP A N 1
ATOM 768 C CA . TRP A 1 96 ? 5.891 0.058 -16.160 1.00 96.44 96 TRP A CA 1
ATOM 769 C C . TRP A 1 96 ? 5.313 0.086 -17.571 1.00 96.44 96 TRP A C 1
ATOM 771 O O . TRP A 1 96 ? 5.647 0.968 -18.364 1.00 96.44 96 TRP A O 1
ATOM 781 N N . VAL A 1 97 ? 4.369 -0.815 -17.853 1.00 96.31 97 VAL A N 1
ATOM 782 C CA . VAL A 1 97 ? 3.625 -0.827 -19.119 1.00 96.31 97 VAL A CA 1
ATOM 783 C C . VAL A 1 97 ? 3.029 0.557 -19.374 1.00 96.31 97 VAL A C 1
ATOM 785 O O . VAL A 1 97 ? 2.321 1.112 -18.532 1.00 96.31 97 VAL A O 1
ATOM 788 N N . LYS A 1 98 ? 3.306 1.127 -20.547 1.00 95.19 98 LYS A N 1
ATOM 789 C CA . LYS A 1 98 ? 2.811 2.448 -20.954 1.00 95.19 98 LYS A CA 1
ATOM 790 C C . LYS A 1 98 ? 1.531 2.328 -21.776 1.00 95.19 98 LYS A C 1
ATOM 792 O O . LYS A 1 98 ? 1.262 1.309 -22.407 1.00 95.19 98 LYS A O 1
ATOM 797 N N . LYS A 1 99 ? 0.716 3.383 -21.779 1.00 93.19 99 LYS A N 1
ATOM 798 C CA . LYS A 1 99 ? -0.438 3.482 -22.684 1.00 93.19 99 LYS A CA 1
ATOM 799 C C . LYS A 1 99 ? 0.065 3.632 -24.122 1.00 93.19 99 LYS A C 1
ATOM 801 O O . LYS A 1 99 ? 0.955 4.438 -24.380 1.00 93.19 99 LYS A O 1
ATOM 806 N N . ASN A 1 100 ? -0.545 2.926 -25.073 1.00 84.25 100 ASN A N 1
ATOM 807 C CA . ASN A 1 100 ? -0.176 3.053 -26.486 1.00 84.25 100 ASN A CA 1
ATOM 808 C C . ASN A 1 100 ? -0.217 4.531 -26.923 1.00 84.25 100 ASN A C 1
ATOM 810 O O . ASN A 1 100 ? -1.192 5.238 -26.656 1.00 84.25 100 ASN A O 1
ATOM 814 N N . LYS A 1 101 ? 0.862 4.993 -27.574 1.00 72.50 101 LYS A N 1
ATOM 815 C CA . LYS A 1 101 ? 1.074 6.371 -28.074 1.00 72.50 101 LYS A CA 1
ATOM 816 C C . LYS A 1 101 ? 1.228 7.477 -27.015 1.00 72.50 101 LYS A C 1
ATOM 818 O O . LYS A 1 101 ? 1.412 8.632 -27.382 1.00 72.50 101 LYS A O 1
ATOM 823 N N . LYS A 1 102 ? 1.165 7.172 -25.715 1.00 72.88 102 LYS A N 1
ATOM 824 C CA . LYS A 1 102 ? 1.339 8.159 -24.635 1.00 72.88 102 LYS A CA 1
ATOM 825 C C . LYS A 1 102 ? 2.489 7.706 -23.742 1.00 72.88 102 LYS A C 1
ATOM 827 O O . LYS A 1 102 ? 2.468 6.590 -23.242 1.00 72.88 102 LYS A O 1
ATOM 832 N N . ASN A 1 103 ? 3.456 8.577 -23.452 1.00 85.06 103 ASN A N 1
ATOM 833 C CA . ASN A 1 103 ? 4.561 8.275 -22.525 1.00 85.06 103 ASN A CA 1
ATOM 834 C C . ASN A 1 103 ? 4.107 8.237 -21.042 1.00 85.06 103 ASN A C 1
ATOM 836 O O . ASN A 1 103 ? 4.811 8.694 -20.149 1.00 85.06 103 ASN A O 1
ATOM 840 N N . ARG A 1 104 ? 2.886 7.756 -20.774 1.00 90.50 104 ARG A N 1
ATOM 841 C CA . ARG A 1 104 ? 2.285 7.643 -19.443 1.00 90.50 104 ARG A CA 1
ATOM 842 C C . ARG A 1 104 ? 2.057 6.177 -19.112 1.00 90.50 104 ARG A C 1
ATOM 844 O O . ARG A 1 104 ? 1.604 5.418 -19.969 1.00 90.50 104 ARG A O 1
ATOM 851 N N . VAL A 1 105 ? 2.306 5.818 -17.858 1.00 95.50 105 VAL A N 1
ATOM 852 C CA . VAL A 1 105 ? 2.035 4.480 -17.322 1.00 95.50 105 VAL A CA 1
ATOM 853 C C . VAL A 1 105 ? 0.554 4.126 -17.503 1.00 95.50 105 VAL A C 1
ATOM 855 O O . VAL A 1 105 ? -0.339 4.963 -17.320 1.00 95.50 105 VAL A O 1
ATOM 858 N N . ARG A 1 106 ? 0.289 2.886 -17.913 1.00 96.25 106 ARG A N 1
ATOM 859 C CA . ARG A 1 106 ? -1.042 2.289 -17.904 1.00 96.25 106 ARG A CA 1
ATOM 860 C C . ARG A 1 106 ? -1.370 1.910 -16.464 1.00 96.25 106 ARG A C 1
ATOM 862 O O . ARG A 1 106 ? -0.742 1.023 -15.899 1.00 96.25 106 ARG A O 1
ATOM 869 N N . GLU A 1 107 ? -2.355 2.599 -15.903 1.00 96.25 107 GLU A N 1
ATOM 870 C CA . GLU A 1 107 ? -2.890 2.306 -14.579 1.00 96.25 107 GLU A CA 1
ATOM 871 C C . GLU A 1 107 ? -4.362 1.917 -14.707 1.00 96.25 107 GLU A C 1
ATOM 873 O O . GLU A 1 107 ? -5.148 2.668 -15.296 1.00 96.25 107 GLU A O 1
ATOM 878 N N . ASP A 1 108 ? -4.717 0.757 -14.161 1.00 96.88 108 ASP A N 1
ATOM 879 C CA . ASP A 1 108 ? -6.106 0.330 -14.019 1.00 96.88 108 ASP A CA 1
ATOM 880 C C . ASP A 1 108 ? -6.640 0.833 -12.673 1.00 96.88 108 ASP A C 1
ATOM 882 O O . ASP A 1 108 ? -5.969 0.729 -11.643 1.00 96.88 108 ASP A O 1
ATOM 886 N N . HIS A 1 109 ? -7.835 1.422 -12.675 1.00 96.50 109 HIS A N 1
ATOM 887 C CA . HIS A 1 109 ? -8.421 2.061 -11.498 1.00 96.50 109 HIS A CA 1
ATOM 888 C C . HIS A 1 109 ? -9.498 1.175 -10.878 1.00 96.50 109 HIS A C 1
ATOM 890 O O . HIS A 1 109 ? -10.373 0.673 -11.581 1.00 96.50 109 HIS A O 1
ATOM 896 N N . VAL A 1 110 ? -9.477 1.044 -9.553 1.00 96.50 110 VAL A N 1
ATOM 897 C CA . VAL A 1 110 ? -10.478 0.280 -8.801 1.00 96.50 110 VAL A CA 1
ATOM 898 C C . VAL A 1 110 ? -11.012 1.071 -7.612 1.00 96.50 110 VAL A C 1
ATOM 900 O O . VAL A 1 110 ? -10.335 1.946 -7.065 1.00 96.50 110 VAL A O 1
ATOM 903 N N . LYS A 1 111 ? -12.230 0.734 -7.186 1.00 95.56 111 LYS A N 1
ATOM 904 C CA . LYS A 1 111 ? -12.821 1.187 -5.924 1.00 95.56 111 LYS A CA 1
ATOM 905 C C . LYS A 1 111 ? -13.010 -0.039 -5.041 1.00 95.56 111 LYS A C 1
ATOM 907 O O . LYS A 1 111 ? -13.676 -0.984 -5.454 1.00 95.56 111 LYS A O 1
ATOM 912 N N . LEU A 1 112 ? -12.389 -0.046 -3.869 1.00 94.94 112 LEU A N 1
ATOM 913 C CA . LEU A 1 112 ? -12.519 -1.135 -2.910 1.00 94.94 112 LEU A CA 1
ATOM 914 C C . LEU A 1 112 ? -13.609 -0.788 -1.905 1.00 94.94 112 LEU A C 1
ATOM 916 O O . LEU A 1 112 ? -13.680 0.344 -1.414 1.00 94.94 112 LEU A O 1
ATOM 920 N N . GLN A 1 113 ? -14.451 -1.776 -1.620 1.00 92.38 113 GLN A N 1
ATOM 921 C CA . GLN A 1 113 ? -15.629 -1.602 -0.788 1.00 92.38 113 GLN A CA 1
ATOM 922 C C . GLN A 1 113 ? -15.510 -2.344 0.532 1.00 92.38 113 GLN A C 1
ATOM 924 O O . GLN A 1 113 ? -15.009 -3.466 0.579 1.00 92.38 113 GLN A O 1
ATOM 929 N N . LEU A 1 114 ? -16.049 -1.724 1.577 1.00 88.94 114 LEU A N 1
ATOM 930 C CA . LEU A 1 114 ? -16.342 -2.360 2.851 1.00 88.94 114 LEU A CA 1
ATOM 931 C C . LEU A 1 114 ? -17.817 -2.108 3.155 1.00 88.94 114 LEU A C 1
ATOM 933 O O . LEU A 1 114 ? -18.282 -0.976 3.056 1.00 88.94 114 LEU A O 1
ATOM 937 N N . GLN A 1 115 ? -18.576 -3.168 3.446 1.00 87.69 115 GLN A N 1
ATOM 938 C CA . GLN A 1 115 ? -20.026 -3.076 3.679 1.00 87.69 115 GLN A CA 1
ATOM 939 C C . GLN A 1 115 ? -20.777 -2.281 2.584 1.00 87.69 115 GLN A C 1
ATOM 941 O O . GLN A 1 115 ? -21.641 -1.461 2.884 1.00 87.69 115 GLN A O 1
ATOM 946 N N . LYS A 1 116 ? -20.438 -2.519 1.305 1.00 88.06 116 LYS A N 1
ATOM 947 C CA . LYS A 1 116 ? -20.997 -1.837 0.113 1.00 88.06 116 LYS A CA 1
ATOM 948 C C . LYS A 1 116 ? -20.678 -0.335 -0.008 1.00 88.06 116 LYS A C 1
ATOM 950 O O . LYS A 1 116 ? -21.173 0.315 -0.923 1.00 88.06 116 LYS A O 1
ATOM 955 N N . VAL A 1 117 ? -19.822 0.216 0.851 1.00 87.50 117 VAL A N 1
ATOM 956 C CA . VAL A 1 117 ? -19.348 1.607 0.774 1.00 87.50 117 VAL A CA 1
ATOM 957 C C . VAL A 1 117 ? -17.953 1.626 0.158 1.00 87.50 117 VAL A C 1
ATOM 959 O O . VAL A 1 117 ? -17.092 0.849 0.563 1.00 87.50 117 VAL A O 1
ATOM 962 N N . ASN A 1 118 ? -17.711 2.501 -0.822 1.00 91.00 118 ASN A N 1
ATOM 963 C CA . ASN A 1 118 ? -16.370 2.698 -1.379 1.00 91.00 118 ASN A CA 1
ATOM 964 C C . ASN A 1 118 ? -15.490 3.399 -0.338 1.00 91.00 118 ASN A C 1
ATOM 966 O O . ASN A 1 118 ? -15.705 4.571 -0.051 1.00 91.00 118 ASN A O 1
ATOM 970 N N . VAL A 1 119 ? -14.489 2.698 0.186 1.00 92.19 119 VAL A N 1
ATOM 971 C CA . VAL A 1 119 ? -13.624 3.205 1.266 1.00 92.19 119 VAL A CA 1
ATOM 972 C C . VAL A 1 119 ? -12.202 3.504 0.795 1.00 92.19 119 VAL A C 1
ATOM 974 O O . VAL A 1 119 ? -11.521 4.354 1.369 1.00 92.19 119 VAL A O 1
ATOM 977 N N . VAL A 1 120 ? -11.750 2.855 -0.284 1.00 94.69 120 VAL A N 1
ATOM 978 C CA . VAL A 1 120 ? -10.389 3.002 -0.817 1.00 94.69 120 VAL A CA 1
ATOM 979 C C . VAL A 1 120 ? -10.412 3.088 -2.343 1.00 94.69 120 VAL A C 1
ATOM 981 O O . VAL A 1 120 ? -11.079 2.301 -3.017 1.00 94.69 120 VAL A O 1
ATOM 984 N N . TYR A 1 121 ? -9.633 4.013 -2.902 1.00 95.94 121 TYR A N 1
ATOM 985 C CA . TYR A 1 121 ? -9.300 4.039 -4.326 1.00 95.94 121 TYR A CA 1
ATOM 986 C C . TYR A 1 121 ? -7.970 3.332 -4.568 1.00 95.94 121 TYR A C 1
ATOM 988 O O . TYR A 1 121 ? -6.989 3.626 -3.886 1.00 95.94 121 TYR A O 1
ATOM 996 N N . GLY A 1 122 ? -7.929 2.443 -5.560 1.00 97.44 122 GLY A N 1
ATOM 997 C CA . GLY A 1 122 ? -6.729 1.722 -5.979 1.00 97.44 122 GLY A CA 1
ATOM 998 C C . GLY A 1 122 ? -6.312 2.051 -7.416 1.00 97.44 122 GLY A C 1
ATOM 999 O O . GLY A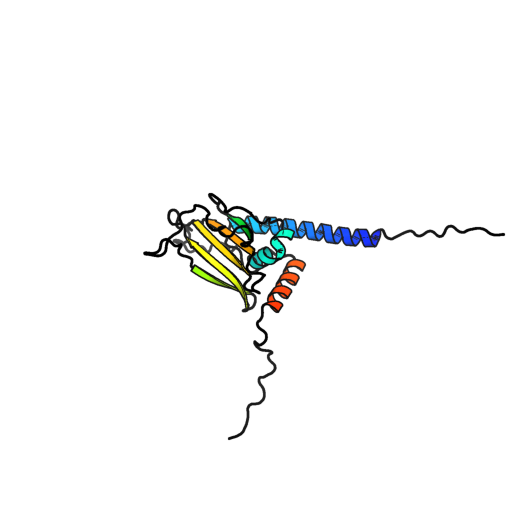 1 122 ? -7.166 2.265 -8.276 1.00 97.44 122 GLY A O 1
ATOM 1000 N N . THR A 1 123 ? -5.006 2.063 -7.686 1.00 98.00 123 THR A N 1
ATOM 1001 C CA . THR A 1 123 ? -4.434 2.093 -9.047 1.00 98.00 123 THR A CA 1
ATOM 1002 C C . THR A 1 123 ? -3.413 0.984 -9.227 1.00 98.00 123 THR A C 1
ATOM 1004 O O . THR A 1 123 ? -2.505 0.876 -8.399 1.00 98.00 123 THR A O 1
ATOM 1007 N N . TYR A 1 124 ? -3.532 0.189 -10.289 1.00 97.62 124 TYR A N 1
ATOM 1008 C CA . TYR A 1 124 ? -2.697 -0.988 -10.540 1.00 97.62 124 TYR A CA 1
ATOM 1009 C C . TYR A 1 124 ? -1.835 -0.786 -11.785 1.00 97.62 124 TYR A C 1
ATOM 1011 O O . TYR A 1 124 ? -2.354 -0.436 -12.842 1.00 97.62 124 TYR A O 1
ATOM 1019 N N . ALA A 1 125 ? -0.529 -1.008 -11.652 1.00 97.75 125 ALA A N 1
ATOM 1020 C CA . ALA A 1 125 ? 0.438 -0.959 -12.741 1.00 97.75 125 ALA A CA 1
ATOM 1021 C C . ALA A 1 125 ? 1.160 -2.306 -12.875 1.00 97.75 125 ALA A C 1
ATOM 1023 O O . ALA A 1 125 ? 1.471 -2.961 -11.875 1.00 97.75 125 ALA A O 1
ATOM 1024 N N . HIS A 1 126 ? 1.435 -2.688 -14.121 1.00 96.81 126 HIS A N 1
ATOM 1025 C CA . HIS A 1 126 ? 2.112 -3.930 -14.493 1.00 96.81 126 HIS A CA 1
ATOM 1026 C C . HIS A 1 126 ? 3.520 -3.624 -14.999 1.00 96.81 126 HIS A C 1
ATOM 1028 O O . HIS A 1 126 ? 3.706 -2.664 -15.755 1.00 96.81 126 HIS A O 1
ATOM 1034 N N . GLY A 1 127 ? 4.506 -4.411 -14.573 1.00 95.94 127 GLY A N 1
ATOM 1035 C CA . GLY A 1 127 ? 5.885 -4.293 -15.027 1.00 95.94 127 GLY A CA 1
ATOM 1036 C C . GLY A 1 127 ? 5.990 -4.576 -16.523 1.00 95.94 127 GLY A C 1
ATOM 1037 O O . GLY A 1 127 ? 5.402 -5.523 -17.035 1.00 95.94 127 GLY A O 1
ATOM 1038 N N . GLU A 1 128 ? 6.733 -3.733 -17.234 1.00 95.00 128 GLU A N 1
ATOM 1039 C CA . GLU A 1 128 ? 6.989 -3.893 -18.667 1.00 95.00 128 GLU A CA 1
ATOM 1040 C C . GLU A 1 128 ? 7.950 -5.058 -18.924 1.00 95.00 128 GLU A C 1
ATOM 1042 O O . GLU A 1 128 ? 7.710 -5.881 -19.801 1.00 95.00 128 GLU A O 1
ATOM 1047 N N . LYS A 1 129 ? 9.029 -5.141 -18.132 1.00 93.00 129 LYS A N 1
ATOM 1048 C CA . LYS A 1 129 ? 10.055 -6.189 -18.263 1.00 93.00 129 LYS A CA 1
ATOM 1049 C C . LYS A 1 129 ? 9.688 -7.482 -17.536 1.00 93.00 129 LYS A C 1
ATOM 1051 O O . LYS A 1 129 ? 9.970 -8.564 -18.039 1.00 93.00 129 LYS A O 1
ATOM 1056 N N . ASP A 1 130 ? 9.084 -7.371 -16.353 1.00 93.38 130 ASP A N 1
ATOM 1057 C CA . ASP A 1 130 ? 8.572 -8.513 -15.593 1.00 93.38 130 ASP A CA 1
ATOM 1058 C C . ASP A 1 130 ? 7.047 -8.384 -15.457 1.00 93.38 130 ASP A C 1
ATOM 1060 O O . ASP A 1 130 ? 6.585 -7.609 -14.615 1.00 93.38 130 ASP A O 1
ATOM 1064 N N . PRO A 1 131 ? 6.254 -9.139 -16.243 1.00 91.44 131 PRO A N 1
ATOM 1065 C CA . PRO A 1 131 ? 4.794 -9.056 -16.206 1.00 91.44 131 PRO A CA 1
ATOM 1066 C C . PRO A 1 131 ? 4.199 -9.583 -14.894 1.00 91.44 131 PRO A C 1
ATOM 1068 O O . PRO A 1 131 ? 3.015 -9.386 -14.633 1.00 91.44 131 PRO A O 1
ATOM 1071 N N . TYR A 1 132 ? 4.998 -10.258 -14.063 1.00 93.75 132 TYR A N 1
ATOM 1072 C CA . TYR A 1 132 ? 4.582 -10.700 -12.739 1.00 93.75 132 TYR A CA 1
ATOM 1073 C C . TYR A 1 132 ? 4.858 -9.655 -11.666 1.00 93.75 132 TYR A C 1
ATOM 1075 O O . TYR A 1 132 ? 4.330 -9.776 -10.561 1.00 93.75 132 TYR A O 1
ATOM 1083 N N . PHE A 1 133 ? 5.666 -8.635 -11.947 1.00 96.31 133 PHE A N 1
ATOM 1084 C CA . PHE A 1 133 ? 5.932 -7.565 -11.002 1.00 96.31 133 PHE A CA 1
ATOM 1085 C C . PHE A 1 133 ? 4.892 -6.458 -11.136 1.00 96.31 133 PHE A C 1
ATOM 1087 O O . PHE A 1 133 ? 4.658 -5.920 -12.215 1.00 96.31 133 PHE A O 1
ATOM 1094 N N . HIS A 1 134 ? 4.261 -6.111 -10.021 1.00 97.12 134 HIS A N 1
ATOM 1095 C CA . HIS A 1 134 ? 3.148 -5.178 -9.988 1.00 97.12 134 HIS A CA 1
ATOM 1096 C C . HIS A 1 134 ? 3.347 -4.129 -8.906 1.00 97.12 134 HIS A C 1
ATOM 1098 O O . HIS A 1 134 ? 3.896 -4.406 -7.835 1.00 97.12 134 HIS A O 1
ATOM 1104 N N . ARG A 1 135 ? 2.781 -2.949 -9.155 1.00 98.19 135 ARG A N 1
ATOM 1105 C CA . ARG A 1 135 ? 2.598 -1.901 -8.155 1.00 98.19 135 ARG A CA 1
ATOM 1106 C C . ARG A 1 135 ? 1.117 -1.624 -7.985 1.00 98.19 135 ARG A C 1
ATOM 1108 O O . ARG A 1 135 ? 0.419 -1.339 -8.959 1.00 98.19 135 ARG A O 1
ATOM 1115 N N . ARG A 1 136 ? 0.644 -1.651 -6.743 1.00 98.38 136 ARG A N 1
ATOM 1116 C CA . ARG A 1 136 ? -0.690 -1.166 -6.382 1.00 98.38 136 ARG A CA 1
ATOM 1117 C C . ARG A 1 136 ? -0.552 0.024 -5.452 1.00 98.38 136 ARG A C 1
ATOM 1119 O O . ARG A 1 136 ? 0.148 -0.056 -4.449 1.00 98.38 136 ARG A O 1
ATOM 1126 N N . CYS A 1 137 ? -1.203 1.127 -5.793 1.00 98.19 137 CYS A N 1
ATOM 1127 C CA . CYS A 1 137 ? -1.279 2.299 -4.927 1.00 98.19 137 CYS A CA 1
ATOM 1128 C C . CYS A 1 137 ? -2.704 2.440 -4.412 1.00 98.19 137 CYS A C 1
ATOM 1130 O O . CYS A 1 137 ? -3.642 2.358 -5.202 1.00 98.19 137 CYS A O 1
ATOM 1132 N N . TYR A 1 138 ? -2.849 2.705 -3.122 1.00 97.81 138 TYR A N 1
ATOM 1133 C CA . TYR A 1 138 ? -4.123 2.870 -2.443 1.00 97.81 138 TYR A CA 1
ATOM 1134 C C . TYR A 1 138 ? -4.175 4.222 -1.744 1.00 97.81 138 TYR A C 1
ATOM 1136 O O . TYR A 1 138 ? -3.155 4.708 -1.259 1.00 97.81 138 TYR A O 1
ATOM 1144 N N . ARG A 1 139 ? -5.362 4.815 -1.681 1.00 96.06 139 ARG A N 1
ATOM 1145 C CA . ARG A 1 139 ? -5.652 5.999 -0.865 1.00 96.06 139 ARG A CA 1
ATOM 1146 C C . ARG A 1 139 ? -7.085 5.944 -0.360 1.00 96.06 139 ARG A C 1
ATOM 1148 O O . ARG A 1 139 ? -7.927 5.294 -0.986 1.00 96.06 139 ARG A O 1
ATOM 1155 N N . LEU A 1 140 ? -7.371 6.672 0.712 1.00 93.62 140 LEU A N 1
ATOM 1156 C CA . LEU A 1 140 ? -8.733 6.804 1.221 1.00 93.62 140 LEU A CA 1
ATOM 1157 C C . LEU A 1 140 ? -9.657 7.419 0.163 1.00 93.62 140 LEU A C 1
ATOM 1159 O O . LEU A 1 140 ? -9.255 8.284 -0.629 1.00 93.62 140 LEU A O 1
ATOM 1163 N N . ALA A 1 141 ? -10.901 6.941 0.142 1.00 89.31 141 ALA A N 1
ATOM 1164 C CA . ALA A 1 141 ? -11.953 7.479 -0.712 1.00 89.31 141 ALA A CA 1
ATOM 1165 C C . ALA A 1 141 ? -12.660 8.714 -0.126 1.00 89.31 141 ALA A C 1
ATOM 1167 O O . ALA A 1 141 ? -13.495 9.290 -0.820 1.00 89.31 141 ALA A O 1
ATOM 1168 N N . GLY A 1 142 ? -12.305 9.095 1.108 1.00 75.81 142 GLY A N 1
ATOM 1169 C CA . GLY A 1 142 ? -12.921 10.158 1.901 1.00 75.81 142 GLY A CA 1
ATOM 1170 C C . GLY A 1 142 ? -12.623 11.587 1.439 1.00 75.81 142 GLY A C 1
ATOM 1171 O O . GLY A 1 142 ? -12.452 11.870 0.251 1.00 75.81 142 GLY A O 1
ATOM 1172 N N . THR A 1 143 ? -12.612 12.509 2.401 1.00 67.06 143 THR A N 1
ATOM 1173 C CA . THR A 1 143 ? -12.603 13.958 2.154 1.00 67.06 143 THR A CA 1
ATOM 1174 C C . THR A 1 143 ? -11.327 14.425 1.429 1.00 67.06 143 THR A C 1
ATOM 1176 O O . THR A 1 143 ? -10.289 13.758 1.483 1.00 67.06 143 THR A O 1
ATOM 1179 N N . PRO A 1 144 ? -11.333 15.604 0.771 1.00 66.69 144 PRO A N 1
ATOM 1180 C CA . PRO A 1 144 ? -10.164 16.126 0.055 1.00 66.69 144 PRO A CA 1
ATOM 1181 C C . PRO A 1 144 ? -8.881 16.291 0.889 1.00 66.69 144 PRO A C 1
ATOM 1183 O O . PRO A 1 144 ? -7.804 16.425 0.304 1.00 66.69 144 PRO A O 1
ATOM 1186 N N . ASN A 1 145 ? -8.968 16.258 2.221 1.00 63.78 145 ASN A N 1
ATOM 1187 C CA . ASN A 1 145 ? -7.810 16.317 3.114 1.00 63.78 145 ASN A CA 1
ATOM 1188 C C . ASN A 1 145 ? -7.225 14.931 3.445 1.00 63.78 145 ASN A C 1
ATOM 1190 O O . ASN A 1 145 ? -6.059 14.833 3.813 1.00 63.78 145 ASN A O 1
ATOM 1194 N N . GLU A 1 146 ? -7.986 13.852 3.259 1.00 70.44 146 GLU A N 1
ATOM 1195 C CA . GLU A 1 146 ? -7.583 12.471 3.586 1.00 70.44 146 GLU A CA 1
ATOM 1196 C C . GLU A 1 146 ? -6.914 11.747 2.404 1.00 70.44 146 GLU A C 1
ATOM 1198 O O . GLU A 1 146 ? -6.324 10.679 2.545 1.00 70.44 146 GLU A O 1
ATOM 1203 N N . GLN A 1 147 ? -6.969 12.341 1.212 1.00 79.75 147 GLN A N 1
ATOM 1204 C CA . GLN A 1 147 ? -6.436 11.773 -0.033 1.00 79.75 147 GLN A CA 1
ATOM 1205 C C . GLN A 1 147 ? -4.921 11.956 -0.223 1.00 79.75 147 GLN A C 1
ATOM 1207 O O . GLN A 1 147 ? -4.393 11.517 -1.244 1.00 79.75 147 GLN A O 1
ATOM 1212 N N . PHE A 1 148 ? -4.222 12.632 0.696 1.00 91.94 148 PHE A N 1
ATOM 1213 C CA . PHE A 1 148 ? -2.778 12.860 0.564 1.00 91.94 148 PHE A CA 1
ATOM 1214 C C . PHE A 1 148 ? -1.941 11.653 0.970 1.00 91.94 148 PHE A C 1
ATOM 1216 O O . PHE A 1 148 ? -0.834 11.505 0.455 1.00 91.94 148 PHE A O 1
ATOM 1223 N N . ILE A 1 149 ? -2.464 10.797 1.849 1.00 95.06 149 ILE A N 1
ATOM 1224 C CA . ILE A 1 149 ? -1.772 9.587 2.282 1.00 95.06 149 ILE A CA 1
ATOM 1225 C C . ILE A 1 149 ? -2.007 8.476 1.263 1.00 95.06 149 ILE A C 1
ATOM 1227 O O . ILE A 1 149 ? -3.141 8.119 0.935 1.00 95.06 149 ILE A O 1
ATOM 1231 N N . HIS A 1 150 ? -0.906 7.931 0.760 1.00 97.12 150 HIS A N 1
ATOM 1232 C CA . HIS A 1 150 ? -0.883 6.835 -0.190 1.00 97.12 150 HIS A CA 1
ATOM 1233 C C . HIS A 1 150 ? -0.113 5.652 0.388 1.00 97.12 150 HIS A C 1
ATOM 1235 O O . HIS A 1 150 ? 1.049 5.786 0.758 1.00 97.12 150 HIS A O 1
ATOM 1241 N N . LEU A 1 151 ? -0.737 4.476 0.376 1.00 98.31 151 LEU A N 1
ATOM 1242 C CA . LEU A 1 151 ? -0.049 3.205 0.576 1.00 98.31 151 LEU A CA 1
ATOM 1243 C C . LEU A 1 151 ? 0.355 2.650 -0.788 1.00 98.31 151 LEU A C 1
ATOM 1245 O O . LEU A 1 151 ? -0.492 2.473 -1.663 1.00 98.31 151 LEU A O 1
ATOM 1249 N N . VAL A 1 152 ? 1.632 2.337 -0.970 1.00 98.50 152 VAL A N 1
ATOM 1250 C CA . VAL A 1 152 ? 2.145 1.676 -2.171 1.00 98.50 152 VAL A CA 1
ATOM 1251 C C . VAL A 1 152 ? 2.627 0.281 -1.810 1.00 98.50 152 VAL A C 1
ATOM 1253 O O . VAL A 1 152 ? 3.432 0.114 -0.900 1.00 98.50 152 VAL A O 1
ATOM 1256 N N . HIS A 1 153 ? 2.128 -0.717 -2.536 1.00 98.38 153 HIS A N 1
ATOM 1257 C CA . HIS A 1 153 ? 2.476 -2.124 -2.378 1.00 98.38 153 HIS A CA 1
ATOM 1258 C C . HIS A 1 153 ? 3.104 -2.648 -3.667 1.00 98.38 153 HIS A C 1
ATOM 1260 O O . HIS A 1 153 ? 2.448 -2.697 -4.713 1.00 98.38 153 HIS A O 1
ATOM 1266 N N . TYR A 1 154 ? 4.368 -3.048 -3.578 1.00 98.25 154 TYR A N 1
ATOM 1267 C CA . TYR A 1 154 ? 5.106 -3.696 -4.655 1.00 98.25 154 TYR A CA 1
ATOM 1268 C C . TYR A 1 154 ? 5.112 -5.197 -4.437 1.00 98.25 154 TYR A C 1
ATOM 1270 O O . TYR A 1 154 ? 5.516 -5.683 -3.381 1.00 98.25 154 TYR A O 1
ATOM 1278 N N . ARG A 1 155 ? 4.672 -5.961 -5.434 1.00 96.06 155 ARG A N 1
ATOM 1279 C CA . ARG A 1 155 ? 4.633 -7.415 -5.313 1.00 96.06 155 ARG A CA 1
ATOM 1280 C C . ARG A 1 155 ? 4.838 -8.087 -6.655 1.00 96.06 155 ARG A C 1
ATOM 1282 O O . ARG A 1 155 ? 4.192 -7.769 -7.649 1.00 96.06 155 ARG A O 1
ATOM 1289 N N . ARG A 1 156 ? 5.721 -9.079 -6.636 1.00 94.94 156 ARG A N 1
ATOM 1290 C CA . ARG A 1 156 ? 5.826 -10.097 -7.680 1.00 94.94 156 ARG A CA 1
ATOM 1291 C C . ARG A 1 156 ? 4.797 -11.203 -7.449 1.00 94.94 156 ARG A C 1
ATOM 1293 O O . ARG A 1 156 ? 4.820 -11.830 -6.394 1.00 94.94 156 ARG A O 1
ATOM 1300 N N . ASP A 1 157 ? 3.920 -11.454 -8.406 1.00 88.00 157 ASP A N 1
ATOM 1301 C CA . ASP A 1 157 ? 3.082 -12.646 -8.421 1.00 88.00 157 ASP A CA 1
ATOM 1302 C C . ASP A 1 157 ? 3.942 -13.877 -8.735 1.00 88.00 157 ASP A C 1
ATOM 1304 O O . ASP A 1 157 ? 4.801 -13.858 -9.611 1.00 88.00 157 ASP A O 1
ATOM 1308 N N . VAL A 1 158 ? 3.723 -14.984 -8.032 1.00 78.06 158 VAL A N 1
ATOM 1309 C CA . VAL A 1 158 ? 4.289 -16.271 -8.453 1.00 78.06 158 VAL A CA 1
ATOM 1310 C C . VAL A 1 158 ? 3.431 -16.840 -9.583 1.00 78.06 158 VAL A C 1
ATOM 1312 O O . VAL A 1 158 ? 2.207 -16.937 -9.429 1.00 78.06 158 VAL A O 1
ATOM 1315 N N . LYS A 1 159 ? 4.060 -17.253 -10.699 1.00 58.44 159 LYS A N 1
ATOM 1316 C CA . LYS A 1 159 ? 3.435 -18.182 -11.656 1.00 58.44 159 LYS A CA 1
ATOM 1317 C C . LYS A 1 159 ? 2.913 -19.362 -10.840 1.00 58.44 159 LYS A C 1
ATOM 1319 O O . LYS A 1 159 ? 3.710 -20.131 -10.306 1.00 58.44 159 LYS A O 1
ATOM 1324 N N . SER A 1 160 ? 1.601 -19.547 -10.742 1.00 47.62 160 SER A N 1
ATOM 1325 C CA . SER A 1 160 ? 1.101 -20.868 -10.377 1.00 47.62 160 SER A CA 1
ATOM 1326 C C . SER A 1 160 ? 1.407 -21.782 -11.556 1.00 47.62 160 SER A C 1
ATOM 1328 O O . SER A 1 160 ? 0.725 -21.710 -12.573 1.00 47.62 160 SER A O 1
ATOM 1330 N N . LYS A 1 161 ? 2.404 -22.666 -11.425 1.00 43.91 161 LYS A N 1
ATOM 1331 C CA . LYS A 1 161 ? 2.401 -23.915 -12.210 1.00 43.91 161 LYS A CA 1
ATOM 1332 C C . LYS A 1 161 ? 1.063 -24.664 -12.020 1.00 43.91 161 LYS A C 1
ATOM 1334 O O . LYS A 1 161 ? 0.569 -25.267 -12.956 1.00 43.91 161 LYS A O 1
ATOM 1339 N N . LEU A 1 162 ? 0.415 -24.468 -10.868 1.00 44.16 162 LEU A N 1
ATOM 1340 C CA . LEU A 1 162 ? -0.920 -24.954 -10.484 1.00 44.16 162 LEU A CA 1
ATOM 1341 C C . LEU A 1 162 ? -2.111 -24.253 -11.180 1.00 44.16 162 LEU A C 1
ATOM 1343 O O . LEU A 1 162 ? -3.237 -24.357 -10.720 1.00 44.16 162 LEU A O 1
ATOM 1347 N N . ALA A 1 163 ? -1.898 -23.467 -12.242 1.00 43.66 163 ALA A N 1
ATOM 1348 C CA . ALA A 1 163 ? -3.018 -23.066 -13.108 1.00 43.66 163 ALA A CA 1
ATOM 1349 C C . ALA A 1 163 ? -3.256 -24.072 -14.252 1.00 43.66 163 ALA A C 1
ATOM 1351 O O . ALA A 1 163 ? -4.246 -23.935 -14.962 1.00 43.66 163 ALA A O 1
ATOM 1352 N N . ALA A 1 164 ? -2.365 -25.060 -14.422 1.00 44.09 164 ALA A N 1
ATOM 1353 C CA . ALA A 1 164 ? -2.560 -26.187 -15.335 1.00 44.09 164 ALA A CA 1
ATOM 1354 C C . ALA A 1 164 ? -3.237 -27.391 -14.647 1.00 44.09 164 ALA A C 1
ATOM 1356 O O . ALA A 1 164 ? -4.065 -28.039 -15.273 1.00 44.09 164 ALA A O 1
ATOM 1357 N N . ASP A 1 165 ? -2.980 -27.606 -13.352 1.00 40.62 165 ASP A N 1
ATOM 1358 C CA . ASP A 1 165 ? -3.638 -28.624 -12.525 1.00 40.62 165 ASP A CA 1
ATOM 1359 C C . ASP A 1 165 ? -4.387 -27.915 -11.394 1.00 40.62 165 ASP A C 1
ATOM 1361 O O . ASP A 1 165 ? -3.768 -27.200 -10.611 1.00 40.62 165 ASP A O 1
ATOM 1365 N N . GLY A 1 166 ? -5.717 -28.044 -11.359 1.00 41.47 166 GLY A N 1
ATOM 1366 C CA . GLY A 1 166 ? -6.686 -27.192 -10.646 1.00 41.47 166 GLY A CA 1
ATOM 1367 C C . GLY A 1 166 ? -6.641 -27.140 -9.109 1.00 41.47 166 GLY A C 1
ATOM 1368 O O . GLY A 1 166 ? -7.691 -27.070 -8.468 1.00 41.47 166 GLY A O 1
ATOM 1369 N N . GLU A 1 167 ? -5.466 -27.117 -8.493 1.00 41.03 167 GLU A N 1
ATOM 1370 C CA . GLU A 1 167 ? -5.294 -26.937 -7.056 1.00 41.03 167 GLU A CA 1
ATOM 1371 C C . GLU A 1 167 ? -5.379 -25.454 -6.669 1.00 41.03 167 GLU A C 1
ATOM 1373 O O . GLU A 1 167 ? -4.491 -24.629 -6.917 1.00 41.03 167 GLU A O 1
ATOM 1378 N N . ARG A 1 168 ? -6.499 -25.096 -6.029 1.00 46.06 168 ARG A N 1
ATOM 1379 C CA . ARG A 1 168 ? -6.704 -23.777 -5.425 1.00 46.06 168 ARG A CA 1
ATOM 1380 C C . ARG A 1 168 ? -5.616 -23.540 -4.381 1.00 46.06 168 ARG A C 1
ATOM 1382 O O . ARG A 1 168 ? -5.615 -24.170 -3.328 1.00 46.06 168 ARG A O 1
ATOM 1389 N N . ARG A 1 169 ? -4.731 -22.572 -4.645 1.00 47.91 169 ARG A N 1
ATOM 1390 C CA . ARG A 1 169 ? -3.832 -22.002 -3.631 1.00 47.91 169 ARG A CA 1
ATOM 1391 C C . ARG A 1 169 ? -4.668 -21.686 -2.378 1.00 47.91 169 ARG A C 1
ATOM 1393 O O . ARG A 1 169 ? -5.648 -20.949 -2.523 1.00 47.91 169 ARG A O 1
ATOM 1400 N N . PRO A 1 170 ? -4.321 -22.197 -1.182 1.00 47.28 170 PRO A N 1
ATOM 1401 C CA . PRO A 1 170 ? -5.043 -21.853 0.033 1.00 47.28 170 PRO A CA 1
ATOM 1402 C C . PRO A 1 170 ? -5.063 -20.332 0.176 1.00 47.28 170 PRO A C 1
ATOM 1404 O O . PRO A 1 170 ? -4.010 -19.690 0.219 1.00 47.28 170 PRO A O 1
ATOM 1407 N N . THR A 1 171 ? -6.251 -19.729 0.203 1.00 54.28 171 THR A N 1
ATOM 1408 C CA . THR A 1 171 ? -6.389 -18.329 0.604 1.00 54.28 171 THR A CA 1
ATOM 1409 C C . THR A 1 171 ? -5.927 -18.245 2.047 1.00 54.28 171 THR A C 1
ATOM 1411 O O . THR A 1 171 ? -6.668 -18.607 2.957 1.00 54.28 171 THR A O 1
ATOM 1414 N N . LEU A 1 172 ? -4.686 -17.802 2.249 1.00 63.09 172 LEU A N 1
ATOM 1415 C CA . LEU A 1 172 ? -4.162 -17.499 3.574 1.00 63.09 172 LEU A CA 1
ATOM 1416 C C . LEU A 1 172 ? -5.181 -16.622 4.305 1.00 63.09 172 LEU A C 1
ATOM 1418 O O . LEU A 1 172 ? -5.708 -15.657 3.732 1.00 63.09 172 LEU A O 1
ATOM 1422 N N . ALA A 1 173 ? -5.492 -17.011 5.540 1.00 70.38 173 ALA A N 1
ATOM 1423 C CA . ALA A 1 173 ? -6.562 -16.412 6.321 1.00 70.38 173 ALA A CA 1
ATOM 1424 C C . ALA A 1 173 ? -6.403 -14.883 6.433 1.00 70.38 173 ALA A C 1
ATOM 1426 O O . ALA A 1 173 ? -5.309 -14.322 6.289 1.00 70.38 173 ALA A O 1
ATOM 1427 N N . ALA A 1 174 ? -7.525 -14.191 6.665 1.00 75.62 174 ALA A N 1
ATOM 1428 C CA . ALA A 1 174 ? -7.468 -12.781 7.046 1.00 75.62 174 ALA A CA 1
ATOM 1429 C C . ALA A 1 174 ? -6.599 -12.640 8.299 1.00 75.62 174 ALA A C 1
ATOM 1431 O O . ALA A 1 174 ? -6.675 -13.477 9.202 1.00 75.62 174 ALA A O 1
ATOM 1432 N N . ILE A 1 175 ? -5.787 -11.589 8.362 1.00 83.62 175 ILE A N 1
ATOM 1433 C CA . ILE A 1 175 ? -5.152 -11.241 9.627 1.00 83.62 175 ILE A CA 1
ATOM 1434 C C . ILE A 1 175 ? -6.269 -10.765 10.552 1.00 83.62 175 ILE A C 1
ATOM 1436 O O . ILE A 1 175 ? -7.070 -9.917 10.168 1.00 83.62 175 ILE A O 1
ATOM 1440 N N . SER A 1 176 ? -6.340 -11.329 11.758 1.00 85.50 176 SER A N 1
ATOM 1441 C CA . SER A 1 176 ? -7.278 -10.846 12.769 1.00 85.50 176 SER A CA 1
ATOM 1442 C C . SER A 1 176 ? -6.890 -9.419 13.141 1.00 85.50 176 SER A C 1
ATOM 1444 O O . SER A 1 176 ? -5.853 -9.207 13.768 1.00 85.50 176 SER A O 1
ATOM 1446 N N . THR A 1 177 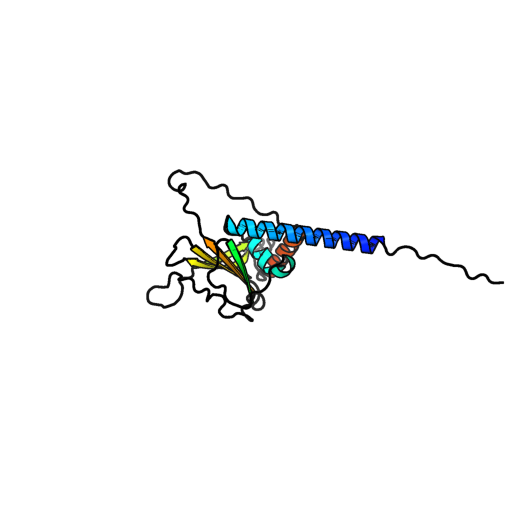? -7.695 -8.448 12.723 1.00 81.94 177 THR A N 1
ATOM 1447 C CA . THR A 1 177 ? -7.533 -7.049 13.115 1.00 81.94 177 THR A CA 1
ATOM 1448 C C . THR A 1 177 ? -7.878 -6.910 14.600 1.00 81.94 177 THR A C 1
ATOM 1450 O O . THR A 1 177 ? -8.955 -7.361 14.999 1.00 81.94 177 THR A O 1
ATOM 1453 N N . PRO A 1 178 ? -7.005 -6.308 15.428 1.00 83.75 178 PRO A N 1
ATOM 1454 C CA . PRO A 1 178 ? -7.328 -5.996 16.816 1.00 83.75 178 PRO A CA 1
ATOM 1455 C C . PRO A 1 178 ? -8.652 -5.231 16.939 1.00 83.75 178 PRO A C 1
ATOM 1457 O O . PRO A 1 178 ? -8.980 -4.391 16.096 1.00 83.75 178 PRO A O 1
ATOM 1460 N N . SER A 1 179 ? -9.428 -5.514 17.986 1.00 82.88 179 SER A N 1
ATOM 1461 C CA . SER A 1 179 ? -10.803 -5.009 18.127 1.00 82.88 179 SER A CA 1
ATOM 1462 C C . SER A 1 179 ? -10.884 -3.481 18.125 1.00 82.88 179 SER A C 1
ATOM 1464 O O . SER A 1 179 ? -11.780 -2.918 17.499 1.00 82.88 179 SER A O 1
ATOM 1466 N N . PHE A 1 180 ? -9.923 -2.801 18.752 1.00 80.06 180 PHE A N 1
ATOM 1467 C CA . PHE A 1 180 ? -9.856 -1.339 18.786 1.00 80.06 180 PHE A CA 1
ATOM 1468 C C . PHE A 1 180 ? -9.572 -0.732 17.399 1.00 80.06 180 PHE A C 1
ATOM 1470 O O . PHE A 1 180 ? -10.158 0.289 17.037 1.00 80.06 180 PHE A O 1
ATOM 1477 N N . LEU A 1 181 ? -8.756 -1.397 16.571 1.00 79.19 181 LEU A N 1
ATOM 1478 C CA . LEU A 1 181 ? -8.550 -1.001 15.174 1.00 79.19 181 LEU A CA 1
ATOM 1479 C C . LEU A 1 181 ? -9.816 -1.228 14.347 1.00 79.19 181 LEU A C 1
ATOM 1481 O O . LEU A 1 181 ? -10.163 -0.386 13.524 1.00 79.19 181 LEU A O 1
ATOM 1485 N N . MET A 1 182 ? -10.542 -2.322 14.597 1.00 81.75 182 MET A N 1
ATOM 1486 C CA . MET A 1 182 ? -11.825 -2.578 13.942 1.00 81.75 182 MET A CA 1
ATOM 1487 C C . MET A 1 182 ? -12.880 -1.529 14.328 1.00 81.75 182 MET A C 1
ATOM 1489 O O . MET A 1 182 ? -13.600 -1.044 13.461 1.00 81.75 182 MET A O 1
ATOM 1493 N N . GLN A 1 183 ? -12.955 -1.118 15.596 1.00 78.50 183 GLN A N 1
ATOM 1494 C CA . GLN A 1 183 ? -13.855 -0.039 16.027 1.00 78.50 183 GLN A CA 1
ATOM 1495 C C . GLN A 1 183 ? -13.522 1.289 15.332 1.00 78.50 183 GLN A C 1
ATOM 1497 O O . GLN A 1 183 ? -14.421 1.935 14.790 1.00 78.50 183 GLN A O 1
ATOM 1502 N N . SER A 1 184 ? -12.234 1.649 15.270 1.00 76.00 184 SER A N 1
ATOM 1503 C CA . SER A 1 184 ? -11.750 2.817 14.518 1.00 76.00 184 SER A CA 1
ATOM 1504 C C . SER A 1 184 ? -12.152 2.743 13.035 1.00 76.00 184 SER A C 1
ATOM 1506 O O . SER A 1 184 ? -12.691 3.701 12.475 1.00 76.00 184 SER A O 1
ATOM 1508 N N . LEU A 1 185 ? -12.004 1.565 12.418 1.00 78.50 185 LEU A N 1
ATOM 1509 C CA . LEU A 1 185 ? -12.380 1.297 11.028 1.00 78.50 185 LEU A CA 1
ATOM 1510 C C . LEU A 1 185 ? -13.869 1.534 10.755 1.00 78.50 185 LEU A C 1
ATOM 1512 O O . LEU A 1 185 ? -14.242 2.164 9.760 1.00 78.50 185 LEU A O 1
ATOM 1516 N N . MET A 1 186 ? -14.725 1.017 11.636 1.00 79.12 186 MET A N 1
ATOM 1517 C CA . MET A 1 186 ? -16.175 1.150 11.509 1.00 79.12 186 MET A CA 1
ATOM 1518 C C . MET A 1 186 ? -16.597 2.610 11.666 1.00 79.12 186 MET A C 1
ATOM 1520 O O . MET A 1 186 ? -17.382 3.104 10.857 1.00 79.12 186 MET A O 1
ATOM 1524 N N . ALA A 1 187 ? -16.013 3.332 12.626 1.00 74.50 187 ALA A N 1
ATOM 1525 C CA . ALA A 1 187 ? -16.254 4.762 12.798 1.00 74.50 187 ALA A CA 1
ATOM 1526 C C . ALA A 1 187 ? -15.846 5.577 11.555 1.00 74.50 187 ALA A C 1
ATOM 1528 O O . ALA A 1 187 ? -16.597 6.453 11.121 1.00 74.50 187 ALA A O 1
ATOM 1529 N N . ALA A 1 188 ? -14.696 5.270 10.944 1.00 70.38 188 ALA A N 1
ATOM 1530 C CA . ALA A 1 188 ? -14.249 5.920 9.709 1.00 70.38 188 ALA A CA 1
ATOM 1531 C C . ALA A 1 188 ? -15.175 5.607 8.518 1.00 70.38 188 ALA A C 1
ATOM 1533 O O . ALA A 1 188 ? -15.501 6.489 7.725 1.00 70.38 188 ALA A O 1
ATOM 1534 N N . THR A 1 189 ? -15.658 4.365 8.422 1.00 70.62 189 THR A N 1
ATOM 1535 C CA . THR A 1 189 ? -16.561 3.929 7.344 1.00 70.62 189 THR A CA 1
ATOM 1536 C C . THR A 1 189 ? -17.919 4.630 7.429 1.00 70.62 189 THR A C 1
ATOM 1538 O O . THR A 1 189 ? -18.429 5.092 6.408 1.00 70.62 189 THR A O 1
ATOM 1541 N N . VAL A 1 190 ? -18.485 4.777 8.634 1.00 67.31 190 VAL A N 1
ATOM 1542 C CA . VAL A 1 190 ? -19.747 5.509 8.861 1.00 67.31 190 VAL A CA 1
ATOM 1543 C C . VAL A 1 190 ? -19.647 6.961 8.383 1.00 67.31 190 VAL A C 1
ATOM 1545 O O . VAL A 1 190 ? -20.537 7.411 7.670 1.00 67.31 190 VAL A O 1
ATOM 1548 N N . LYS A 1 191 ? -18.541 7.659 8.678 1.00 63.97 191 LYS A N 1
ATOM 1549 C CA . LYS A 1 191 ? -18.307 9.050 8.237 1.00 63.97 191 LYS A CA 1
ATOM 1550 C C . LYS A 1 191 ? -18.207 9.214 6.716 1.00 63.97 191 LYS A C 1
ATOM 1552 O O . LYS A 1 191 ? -18.434 10.302 6.206 1.00 63.97 191 LYS A O 1
ATOM 1557 N N . SER A 1 192 ? -17.833 8.156 5.996 1.00 60.62 192 SER A N 1
ATOM 1558 C CA . SER A 1 192 ? -17.655 8.185 4.536 1.00 60.62 192 SER A CA 1
ATOM 1559 C C . SER A 1 192 ? -18.929 7.894 3.739 1.00 60.62 192 SER A C 1
ATOM 1561 O O . SER A 1 192 ? -18.911 7.966 2.508 1.00 60.62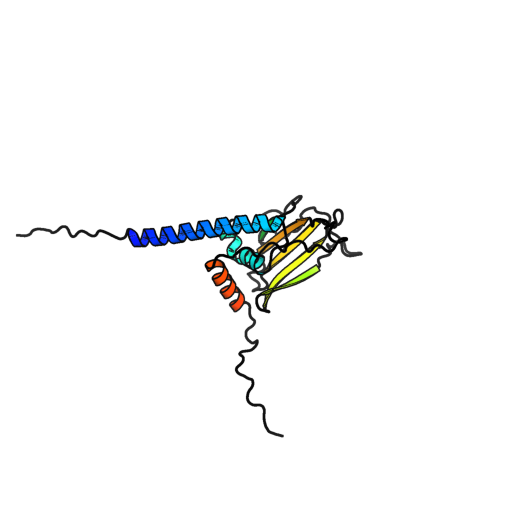 192 SER A O 1
ATOM 1563 N N . ARG A 1 193 ? -20.040 7.555 4.409 1.00 62.31 193 ARG A N 1
ATOM 1564 C CA . ARG A 1 193 ? -21.333 7.424 3.734 1.00 62.31 193 ARG A CA 1
ATOM 1565 C C . ARG A 1 193 ? -21.808 8.821 3.320 1.00 62.31 193 ARG A C 1
ATOM 1567 O O . ARG A 1 193 ? -21.843 9.699 4.175 1.00 62.31 193 ARG A O 1
ATOM 1574 N N . PRO A 1 194 ? -22.171 9.047 2.047 1.00 55.81 194 PRO A N 1
ATOM 1575 C CA . PRO A 1 194 ? -22.879 10.266 1.689 1.00 55.81 194 PRO A CA 1
ATOM 1576 C C . PRO A 1 194 ? -24.206 10.287 2.456 1.00 55.81 194 PRO A C 1
ATOM 1578 O O . PRO A 1 194 ? -24.923 9.281 2.466 1.00 55.81 194 PRO A O 1
ATOM 1581 N N . ASP A 1 195 ? -24.510 11.405 3.114 1.00 47.53 195 ASP A N 1
ATOM 1582 C CA . ASP A 1 195 ? -25.800 11.621 3.765 1.00 47.53 195 ASP A CA 1
ATOM 1583 C C . ASP A 1 195 ? -26.914 11.392 2.730 1.00 47.53 195 ASP A C 1
ATOM 1585 O O . ASP A 1 195 ? -27.019 12.133 1.753 1.00 47.53 195 ASP A O 1
ATOM 1589 N N . GLY A 1 196 ? -27.713 10.332 2.905 1.00 49.16 196 GLY A N 1
ATOM 1590 C CA . GLY A 1 196 ? -28.902 10.090 2.077 1.00 49.16 196 GLY A CA 1
ATOM 1591 C C . GLY A 1 196 ? -29.009 8.762 1.319 1.00 49.16 196 GLY A C 1
ATOM 1592 O O . GLY A 1 196 ? -29.739 8.721 0.335 1.00 49.16 196 GLY A O 1
ATOM 1593 N N . VAL A 1 197 ? -28.363 7.667 1.745 1.00 46.72 197 VAL A N 1
ATOM 1594 C CA . VAL A 1 197 ? -28.706 6.324 1.222 1.00 46.72 197 VAL A CA 1
ATOM 1595 C C . VAL A 1 197 ? -29.307 5.443 2.322 1.00 46.72 197 VAL A C 1
ATOM 1597 O O . VAL A 1 197 ? -28.596 4.892 3.160 1.00 46.72 197 VAL A O 1
ATOM 1600 N N . ASP A 1 198 ? -30.640 5.369 2.269 1.00 41.66 198 ASP A N 1
ATOM 1601 C CA . ASP A 1 198 ? -31.587 4.416 2.860 1.00 41.66 198 ASP A CA 1
ATOM 1602 C C . ASP A 1 198 ? -31.495 4.101 4.361 1.00 41.66 198 ASP A C 1
ATOM 1604 O O . ASP A 1 198 ? -30.891 3.126 4.814 1.00 41.66 198 ASP A O 1
ATOM 1608 N N . SER A 1 199 ? -32.281 4.862 5.127 1.00 38.94 199 SER A N 1
ATOM 1609 C CA . SER A 1 199 ? -32.980 4.313 6.290 1.00 38.94 199 SER A CA 1
ATOM 1610 C C . SER A 1 199 ? -34.113 3.396 5.793 1.00 38.94 199 SER A C 1
ATOM 1612 O O . SER A 1 199 ? -34.936 3.852 5.000 1.00 38.94 199 SER A O 1
ATOM 1614 N N . PRO A 1 200 ? -34.246 2.142 6.267 1.00 42.53 200 PRO A N 1
ATOM 1615 C CA . PRO A 1 200 ? -35.282 1.207 5.810 1.00 42.53 200 PRO A CA 1
ATOM 1616 C C . PRO A 1 200 ? -36.708 1.552 6.294 1.00 42.53 200 PRO A C 1
ATOM 1618 O O . PRO A 1 200 ? -37.570 0.680 6.365 1.00 42.53 200 PRO A O 1
ATOM 1621 N N . ARG A 1 201 ? -36.984 2.814 6.653 1.00 41.84 201 ARG A N 1
ATOM 1622 C CA . ARG A 1 201 ? -38.271 3.256 7.216 1.00 41.84 201 ARG A CA 1
ATOM 1623 C C . ARG A 1 201 ? -39.159 4.093 6.292 1.00 41.84 201 ARG A C 1
ATOM 1625 O O . ARG A 1 201 ? -40.236 4.473 6.731 1.00 41.84 201 ARG A O 1
ATOM 1632 N N . SER A 1 202 ? -38.797 4.332 5.033 1.00 38.19 202 SER A N 1
ATOM 1633 C CA . SER A 1 202 ? -39.637 5.116 4.105 1.00 38.19 202 SER A CA 1
ATOM 1634 C C . SER A 1 202 ? -40.252 4.291 2.970 1.00 38.19 202 SER A C 1
ATOM 1636 O O . SER A 1 202 ? -40.327 4.752 1.836 1.00 38.19 202 SER A O 1
ATOM 1638 N N . LEU A 1 203 ? -40.697 3.065 3.262 1.00 40.75 203 LEU A N 1
ATOM 1639 C CA . LEU A 1 203 ? -41.426 2.214 2.312 1.00 40.75 203 LEU A CA 1
ATOM 1640 C C . LEU A 1 203 ? -42.849 1.933 2.806 1.00 40.75 203 LEU A C 1
ATOM 1642 O O . LEU A 1 203 ? -43.312 0.801 2.799 1.00 40.75 203 LEU A O 1
ATOM 1646 N N . ILE A 1 204 ? -43.543 2.974 3.268 1.00 45.88 204 ILE A N 1
ATOM 1647 C CA . ILE A 1 204 ? -45.001 2.978 3.397 1.00 45.88 204 ILE A CA 1
ATOM 1648 C C . ILE A 1 204 ? -45.487 4.362 2.964 1.00 45.88 204 ILE A C 1
ATOM 1650 O O . ILE A 1 204 ? -44.964 5.376 3.416 1.00 45.88 204 ILE A O 1
ATOM 1654 N N . LEU A 1 205 ? -46.527 4.345 2.129 1.00 41.84 205 LEU A N 1
ATOM 1655 C CA . LEU A 1 205 ? -47.338 5.464 1.646 1.00 41.84 205 LEU A CA 1
ATOM 1656 C C . LEU A 1 205 ? -46.912 6.137 0.326 1.00 41.84 205 LEU A C 1
ATOM 1658 O O . LEU A 1 205 ? -46.520 7.295 0.276 1.00 41.84 205 LEU A O 1
ATOM 1662 N N . ALA A 1 206 ? -47.160 5.429 -0.775 1.00 37.62 206 ALA A N 1
ATOM 1663 C CA . ALA A 1 206 ? -47.726 6.061 -1.964 1.00 37.62 206 ALA A CA 1
ATOM 1664 C C . ALA A 1 206 ? -48.912 5.208 -2.445 1.00 37.62 206 ALA A C 1
ATOM 1666 O O . ALA A 1 206 ? -48.771 4.289 -3.248 1.00 37.62 206 ALA A O 1
ATOM 1667 N N . ARG A 1 207 ? -50.087 5.474 -1.864 1.00 41.47 207 ARG A N 1
ATOM 1668 C CA . ARG A 1 207 ? -51.398 5.115 -2.414 1.00 41.47 207 ARG A CA 1
ATOM 1669 C C . ARG A 1 207 ? -52.184 6.418 -2.580 1.00 41.47 207 ARG A C 1
ATOM 1671 O O . ARG A 1 207 ? -52.254 7.182 -1.624 1.00 41.47 207 ARG A O 1
ATOM 1678 N N . ALA A 1 208 ? -52.836 6.522 -3.738 1.00 38.47 208 ALA A N 1
ATOM 1679 C CA . ALA A 1 208 ? -53.971 7.378 -4.099 1.00 38.47 208 ALA A CA 1
ATOM 1680 C C . ALA A 1 208 ? -53.702 8.821 -4.585 1.00 38.47 208 ALA A C 1
ATOM 1682 O O . ALA A 1 208 ? -52.898 9.547 -4.008 1.00 38.47 208 ALA A O 1
ATOM 1683 N N . THR A 1 209 ? -54.510 9.191 -5.594 1.00 47.34 209 THR A N 1
ATOM 1684 C CA . THR A 1 209 ? -54.658 10.454 -6.364 1.00 47.34 209 THR A CA 1
ATOM 1685 C C . THR A 1 209 ? -53.637 10.616 -7.502 1.00 47.34 209 THR A C 1
ATOM 1687 O O . THR A 1 209 ? -52.439 10.582 -7.242 1.00 47.34 209 THR A O 1
ATOM 1690 N N . ASP A 1 210 ? -53.988 10.698 -8.791 1.00 42.88 210 ASP A N 1
ATOM 1691 C CA . ASP A 1 210 ? -55.262 10.775 -9.543 1.00 42.88 210 ASP A CA 1
ATOM 1692 C C . ASP A 1 210 ? -55.194 9.877 -10.795 1.00 42.88 210 ASP A C 1
ATOM 1694 O O . ASP A 1 210 ? -54.073 9.710 -11.338 1.00 42.88 210 ASP A O 1
#

Secondary structure (DSSP, 8-state):
--PPP------SHHHHHHHHHHHHHHHHHHHHHHHHHHHHHHHSPPPHHHHHHHHHHTTTTT--EESSPPSSPPTT-EEEEETTT-TTTT-----BPBPTTSSSB--EEEEEEETTEEEEEEEEEEBSS-TTEEEEEEEESS-TTGGGEEEEEEEEPP--GGGSS------PPPP---HHHHHHHHHHHHHTS-TTS--TT--S------

Foldseek 3Di:
DDDDDDDDDDDPPVVVVVVVVVVVVLLVLLQVLLVVLLVCLQVDDAAPLNQLLCLVCVVSSPADADQEAAAPDDASDKHKHQCVRYVVNVPRVFAWPADPPDPHFDWDWDFHDDPNFRFKIKIKIAGPVQRQWIKIKIFTPDDPVRRRMIMIRIHGDDPPPCVVPPDDDPPDDHDPDPPVSVVVSVVSRVNRDDPDDDDPPPPDDDDDDD